Protein AF-A0A951H7E1-F1 (afdb_monomer_lite)

Sequence (242 aa):
MKNHSTKPASATRAERFYSFLLRFYPVAYRQAYAPLMLQTFRDYYNDVQAEQGQVSIGFWLAVGADELKSILREQLASLKEGVMMKDSWKKQGILFGIMLGAAQIVYHLINNLANPNLTLNNILNDSIPVSVLLCCGLAGYFGAKKAGTIQAGTYAGLLTGFISNIIGVSALFLITFMFMDTIRHNTFMIQDFQRSGLKSMDQFIVEDAMGGAAVATCVSLVLGGVLGMIGGLVGKKLSPSK

Foldseek 3Di:
DPPPPPPPPVLVLQLVVVLVLLVLADPVCCVVPVVVVSVVSSVVLVVCCVVVVDDDLVNVLVVLVVSLVVSLVRVVVVLVVPPDPPQQLLVLLLSLLSVLLSLLLSLLSCVQAVLDPPVVVVVSVVVNVVSLLVSLLQSLLRQLLVVLALVSLLVSLLSSLVSSLVSNLVSNVVCCVSCVVSNLPRPVLVVVVVVVPDPDSNVSSVVVSVVCSVVSSVCSNVSSNVSSSVSNVNNNVPHPDD

Secondary structure (DSSP, 8-state):
--------HHHHHHHHHHHHHGGGS-HHHHHHHHHHHHHHHHHHHHHHHHHHSS--HHHHHHHHHHHHHHHHHHHHHHHHH-TT---HHHHHHHHHHHHHHHHHHHHHHHHHHS---HHHHHHHHHHHHHHHHHHHHHHHHHHHHHHS-HHHHHHHHHHHHHHHHHHHHHHHHHHHHHTHHHHTT-HHHHHHHHHH--S-HHHHHHHHHHHHHHHHHHHHHHHHHHHHHHHHHHHHHTS---

Structure (mmCIF, N/CA/C/O backbone):
data_AF-A0A951H7E1-F1
#
_entry.id   AF-A0A951H7E1-F1
#
loop_
_atom_site.group_PDB
_atom_site.id
_atom_site.type_symbol
_atom_site.label_atom_id
_atom_site.label_alt_id
_atom_site.label_comp_id
_atom_site.label_asym_id
_atom_site.label_entity_id
_atom_site.label_seq_id
_atom_site.pdbx_PDB_ins_code
_atom_site.Cartn_x
_atom_site.Cartn_y
_atom_site.Cartn_z
_atom_site.occupancy
_atom_site.B_iso_or_equiv
_atom_site.auth_seq_id
_atom_site.auth_comp_id
_atom_site.auth_asym_id
_atom_site.auth_atom_id
_atom_site.pdbx_PDB_model_num
ATOM 1 N N . MET A 1 1 ? -11.462 1.890 -47.894 1.00 46.16 1 MET A N 1
ATOM 2 C CA . MET A 1 1 ? -10.822 0.786 -47.145 1.00 46.16 1 MET A CA 1
ATOM 3 C C . MET A 1 1 ? -10.550 1.282 -45.732 1.00 46.16 1 MET A C 1
ATOM 5 O O . MET A 1 1 ? -9.784 2.221 -45.579 1.00 46.16 1 MET A O 1
ATOM 9 N N . LYS A 1 2 ? -11.250 0.759 -44.714 1.00 42.56 2 LYS A N 1
ATOM 10 C CA . LYS A 1 2 ? -10.947 1.087 -43.311 1.00 42.56 2 LYS A CA 1
ATOM 11 C C . LYS A 1 2 ? -9.665 0.341 -42.951 1.00 42.56 2 LYS A C 1
ATOM 13 O O . LYS A 1 2 ? -9.708 -0.876 -42.808 1.00 42.56 2 LYS A O 1
ATOM 18 N N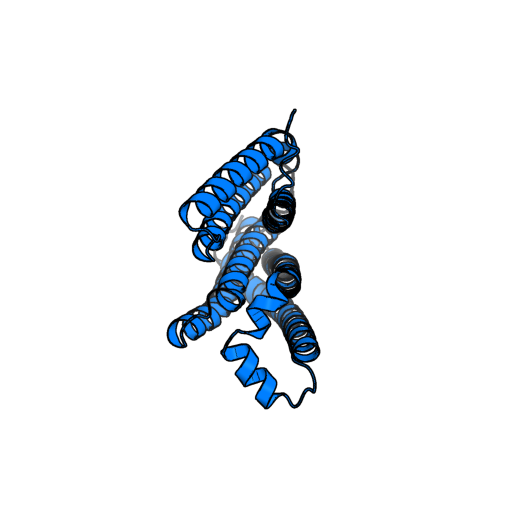 . ASN A 1 3 ? -8.544 1.052 -42.851 1.00 43.34 3 ASN A N 1
ATOM 19 C CA . ASN A 1 3 ? -7.338 0.499 -42.245 1.00 43.34 3 ASN A CA 1
ATOM 20 C C . ASN A 1 3 ? -7.708 0.066 -40.824 1.00 43.34 3 ASN A C 1
ATOM 22 O O . ASN A 1 3 ? -7.997 0.907 -39.971 1.00 43.34 3 ASN A O 1
ATOM 26 N N . HIS A 1 4 ? -7.753 -1.243 -40.574 1.00 47.69 4 HIS A N 1
ATOM 27 C CA . HIS A 1 4 ? -7.717 -1.769 -39.219 1.00 47.69 4 HIS A CA 1
ATOM 28 C C . HIS A 1 4 ? -6.343 -1.423 -38.656 1.00 47.69 4 HIS A C 1
ATOM 30 O O . HIS A 1 4 ? -5.390 -2.180 -38.802 1.00 47.69 4 HIS A O 1
ATOM 36 N N . SER A 1 5 ? -6.246 -0.222 -38.082 1.00 56.75 5 SER A N 1
ATOM 37 C CA . SER A 1 5 ? -5.098 0.217 -37.305 1.00 56.75 5 SER A CA 1
ATOM 38 C C . SER A 1 5 ? -4.969 -0.746 -36.132 1.00 56.75 5 SER A C 1
ATOM 40 O O . SER A 1 5 ? -5.729 -0.693 -35.162 1.00 56.75 5 SER A O 1
ATOM 42 N N . THR A 1 6 ? -4.082 -1.724 -36.283 1.00 60.44 6 THR A N 1
ATOM 43 C CA . THR A 1 6 ? -3.711 -2.661 -35.232 1.00 60.44 6 THR A CA 1
ATOM 44 C C . THR A 1 6 ? -3.125 -1.842 -34.095 1.00 60.44 6 THR A C 1
ATOM 46 O O . THR A 1 6 ? -2.028 -1.299 -34.228 1.00 60.44 6 THR A O 1
ATOM 49 N N . LYS A 1 7 ? -3.877 -1.708 -32.995 1.00 62.28 7 LYS A N 1
ATOM 50 C CA . LYS A 1 7 ? -3.404 -1.011 -31.797 1.00 62.28 7 LYS A CA 1
ATOM 51 C C . LYS A 1 7 ? -2.037 -1.566 -31.387 1.00 62.28 7 LYS A C 1
ATOM 53 O O . LYS A 1 7 ? -1.877 -2.791 -31.355 1.00 62.28 7 LYS A O 1
ATOM 58 N N . PRO A 1 8 ? -1.073 -0.706 -31.024 1.00 66.75 8 PRO A N 1
ATOM 59 C CA . PRO A 1 8 ? 0.214 -1.172 -30.538 1.00 66.75 8 PRO A CA 1
ATOM 60 C C . PRO A 1 8 ? 0.020 -2.042 -29.286 1.00 66.75 8 PRO A C 1
ATOM 62 O O . PRO A 1 8 ? -0.836 -1.776 -28.435 1.00 66.75 8 PRO A O 1
ATOM 65 N N . ALA A 1 9 ? 0.817 -3.106 -29.164 1.00 68.69 9 ALA A N 1
ATOM 66 C CA . ALA A 1 9 ? 0.715 -4.063 -28.058 1.00 68.69 9 ALA A CA 1
ATOM 67 C C . ALA A 1 9 ? 0.870 -3.397 -26.672 1.00 68.69 9 ALA A C 1
ATOM 69 O O . ALA A 1 9 ? 0.277 -3.862 -25.695 1.00 68.69 9 ALA A O 1
ATOM 70 N N . SER A 1 10 ? 1.610 -2.283 -26.591 1.00 68.69 10 SER A N 1
ATOM 71 C CA . SER A 1 10 ? 1.789 -1.475 -25.377 1.00 68.69 10 SER A CA 1
ATOM 72 C C . SER A 1 10 ? 0.485 -0.835 -24.890 1.00 68.69 10 SER A C 1
ATOM 74 O O . SER A 1 10 ? 0.153 -0.971 -23.712 1.00 68.69 10 SER A O 1
ATOM 76 N N . ALA A 1 11 ? -0.305 -0.242 -25.792 1.00 73.69 11 ALA A N 1
ATOM 77 C CA . ALA A 1 11 ? -1.594 0.372 -25.461 1.00 73.69 11 ALA A CA 1
ATOM 78 C C . ALA A 1 11 ? -2.576 -0.663 -24.892 1.00 73.69 11 ALA A C 1
ATOM 80 O O . ALA A 1 11 ? -3.305 -0.400 -23.938 1.00 73.69 11 ALA A O 1
ATOM 81 N N . THR A 1 12 ? -2.527 -1.897 -25.401 1.00 81.94 12 THR A N 1
ATOM 82 C CA . THR A 1 12 ? -3.371 -2.989 -24.893 1.00 81.94 12 THR A CA 1
ATOM 83 C C . THR A 1 12 ? -2.986 -3.406 -23.469 1.00 81.94 12 THR A C 1
ATOM 85 O O . THR A 1 12 ? -3.861 -3.722 -22.662 1.00 81.94 12 THR A O 1
ATOM 88 N N . ARG A 1 13 ? -1.690 -3.407 -23.121 1.00 81.81 13 ARG A N 1
ATOM 89 C CA . ARG A 1 13 ? -1.236 -3.701 -21.748 1.00 81.81 13 ARG A CA 1
ATOM 90 C C . ARG A 1 13 ? -1.608 -2.575 -20.780 1.00 81.81 13 ARG A C 1
ATOM 92 O O . ARG A 1 13 ? -2.110 -2.865 -19.696 1.00 81.81 13 ARG A O 1
ATOM 99 N N . ALA A 1 14 ? -1.423 -1.321 -21.194 1.00 83.56 14 ALA A N 1
ATOM 100 C CA . ALA A 1 14 ? -1.766 -0.140 -20.406 1.00 83.56 14 ALA A CA 1
ATOM 101 C C . ALA A 1 14 ? -3.267 -0.086 -20.072 1.00 83.56 14 ALA A C 1
ATOM 103 O O . ALA A 1 14 ? -3.638 0.066 -18.910 1.00 83.56 14 ALA A O 1
ATOM 104 N N . GLU A 1 15 ? -4.135 -0.314 -21.062 1.00 90.12 15 GLU A N 1
ATOM 105 C CA . GLU A 1 15 ? -5.589 -0.359 -20.856 1.00 90.12 15 GLU A CA 1
ATOM 106 C C . GLU A 1 15 ? -6.018 -1.491 -19.912 1.00 90.12 15 GLU A C 1
ATOM 108 O O . GLU A 1 15 ? -6.912 -1.298 -19.086 1.00 90.12 15 GLU A O 1
ATOM 113 N N . ARG A 1 16 ? -5.385 -2.673 -19.994 1.00 86.12 16 ARG A N 1
ATOM 114 C CA . ARG A 1 16 ? -5.660 -3.792 -19.073 1.00 86.12 16 ARG A CA 1
ATOM 115 C C . ARG A 1 16 ? -5.285 -3.444 -17.639 1.00 86.12 16 ARG A C 1
ATOM 117 O O . ARG A 1 16 ? -6.048 -3.756 -16.728 1.00 86.12 16 ARG A O 1
ATOM 124 N N . PHE A 1 17 ? -4.139 -2.797 -17.452 1.00 82.31 17 PHE A N 1
ATOM 125 C CA . PHE A 1 17 ? -3.700 -2.343 -16.140 1.00 82.31 17 PHE A CA 1
ATOM 126 C C . PHE A 1 17 ? -4.646 -1.288 -15.568 1.00 82.31 17 PHE A C 1
ATOM 128 O O . PHE A 1 17 ? -5.140 -1.445 -14.456 1.00 82.31 17 PHE A O 1
ATOM 135 N N . TYR A 1 18 ? -4.986 -0.265 -16.350 1.00 86.81 18 TYR A N 1
ATOM 136 C CA . TYR A 1 18 ? -5.924 0.757 -15.901 1.00 86.81 18 TYR A CA 1
ATOM 137 C C . TYR A 1 18 ? -7.308 0.163 -15.592 1.00 86.81 18 TYR A C 1
ATOM 139 O O . TYR A 1 18 ? -7.888 0.423 -14.542 1.00 86.81 18 TYR A O 1
ATOM 147 N N . SER A 1 19 ? -7.797 -0.759 -16.427 1.00 88.50 19 SER A N 1
ATOM 148 C CA . SER A 1 19 ? -9.039 -1.503 -16.159 1.00 88.50 19 SER A CA 1
ATOM 149 C C . SER A 1 19 ? -8.973 -2.326 -14.869 1.00 88.50 19 SER A C 1
ATOM 151 O O . SER A 1 19 ? -9.989 -2.507 -14.195 1.00 88.50 19 SER A O 1
ATOM 153 N N . PHE A 1 20 ? -7.794 -2.844 -14.517 1.00 83.56 20 PHE A N 1
ATOM 154 C CA . PHE A 1 20 ? -7.572 -3.496 -13.233 1.00 83.56 20 PHE A CA 1
ATOM 155 C C . PHE A 1 20 ? -7.655 -2.489 -12.078 1.00 83.56 20 PHE A C 1
ATOM 157 O O . PHE A 1 20 ? -8.350 -2.774 -11.105 1.00 83.56 20 PHE A O 1
ATOM 164 N N . LEU A 1 21 ? -7.060 -1.296 -12.203 1.00 81.81 21 LEU A N 1
ATOM 165 C CA . LEU A 1 21 ? -7.174 -0.230 -11.196 1.00 81.81 21 LEU A CA 1
ATOM 166 C C . LEU A 1 21 ? -8.631 0.192 -10.955 1.00 81.81 21 LEU A C 1
ATOM 168 O O . LEU A 1 21 ? -9.054 0.361 -9.811 1.00 81.81 21 LEU A O 1
ATOM 172 N N . LEU A 1 22 ? -9.449 0.248 -12.009 1.00 87.31 22 LEU A N 1
ATOM 173 C CA . LEU A 1 22 ? -10.873 0.566 -11.874 1.00 87.31 22 LEU A CA 1
ATOM 174 C C . LEU A 1 22 ? -11.635 -0.433 -10.981 1.00 87.31 22 LEU A C 1
ATOM 176 O O . LEU A 1 22 ? -12.712 -0.119 -10.469 1.00 87.31 22 LEU A O 1
ATOM 180 N N . ARG A 1 23 ? -11.091 -1.634 -10.727 1.00 85.75 23 ARG A N 1
ATOM 181 C CA . ARG A 1 23 ? -11.711 -2.615 -9.823 1.00 85.75 23 ARG A CA 1
ATOM 182 C C . ARG A 1 23 ? -11.715 -2.179 -8.356 1.00 85.75 23 ARG A C 1
ATOM 184 O O . ARG A 1 23 ? -12.530 -2.701 -7.597 1.00 85.75 23 ARG A O 1
ATOM 191 N N . PHE A 1 24 ? -10.879 -1.214 -7.978 1.00 80.38 24 PHE A N 1
ATOM 192 C CA . PHE A 1 24 ? -10.825 -0.674 -6.618 1.00 80.38 24 PHE A CA 1
ATOM 193 C C . PHE A 1 24 ? -11.907 0.378 -6.330 1.00 80.38 24 PHE A C 1
ATOM 195 O O . PHE A 1 24 ? -12.158 0.694 -5.165 1.00 80.38 24 PHE A O 1
ATOM 202 N N . TYR A 1 25 ? -12.594 0.887 -7.357 1.00 84.00 25 TYR A N 1
ATOM 203 C CA . TYR A 1 25 ? -13.741 1.773 -7.163 1.00 84.00 25 TYR A CA 1
ATOM 204 C C . TYR A 1 25 ? -14.965 1.013 -6.624 1.00 84.00 25 TYR A C 1
ATOM 206 O O . TYR A 1 25 ? -15.166 -0.161 -6.970 1.00 84.00 25 TYR A O 1
ATOM 214 N N . PRO A 1 26 ? -15.826 1.676 -5.822 1.00 83.19 26 PRO A N 1
ATOM 215 C CA . PRO A 1 26 ? -17.116 1.126 -5.416 1.00 83.19 26 PRO A CA 1
ATOM 216 C C . PRO A 1 26 ? -17.937 0.639 -6.616 1.00 83.19 26 PRO A C 1
ATOM 218 O O . PRO A 1 26 ? -17.902 1.237 -7.692 1.00 83.19 26 PRO A O 1
ATOM 221 N N . VAL A 1 27 ? -18.710 -0.436 -6.428 1.00 85.69 27 VAL A N 1
ATOM 222 C CA . VAL A 1 27 ? -19.453 -1.103 -7.516 1.00 85.69 27 VAL A CA 1
ATOM 223 C C . VAL A 1 27 ? -20.367 -0.133 -8.267 1.00 85.69 27 VAL A C 1
ATOM 225 O O . VAL A 1 27 ? -20.316 -0.095 -9.495 1.00 85.69 27 VAL A O 1
ATOM 228 N N . ALA A 1 28 ? -21.156 0.665 -7.541 1.00 88.12 28 ALA A N 1
ATOM 229 C CA . ALA A 1 28 ? -22.085 1.628 -8.132 1.00 88.12 28 ALA A CA 1
ATOM 230 C C . ALA A 1 28 ? -21.352 2.699 -8.959 1.00 88.12 28 ALA A C 1
ATOM 232 O O . ALA A 1 28 ? -21.738 2.983 -10.091 1.00 88.12 28 ALA A O 1
ATOM 233 N N . TYR A 1 29 ? -20.240 3.225 -8.433 1.00 88.75 29 TYR A N 1
ATOM 234 C CA . TYR A 1 29 ? -19.413 4.206 -9.136 1.00 88.75 29 TYR A CA 1
ATOM 235 C C . TYR A 1 29 ? -18.819 3.615 -10.418 1.00 88.75 29 TYR A C 1
ATOM 237 O O . TYR A 1 29 ? -18.898 4.206 -11.492 1.00 88.75 29 TYR A O 1
ATOM 245 N N . ARG A 1 30 ? -18.280 2.396 -10.328 1.00 93.00 30 ARG A N 1
ATOM 246 C CA . ARG A 1 30 ? -17.699 1.692 -11.471 1.00 93.00 30 ARG A CA 1
ATOM 247 C C . ARG A 1 30 ? -18.729 1.442 -12.575 1.00 93.00 30 ARG A C 1
ATOM 249 O O . ARG A 1 30 ? -18.400 1.610 -13.742 1.00 93.00 30 ARG A O 1
ATOM 256 N N . GLN A 1 31 ? -19.958 1.061 -12.232 1.00 92.19 31 GLN A N 1
ATOM 257 C CA . GLN A 1 31 ? -21.022 0.851 -13.222 1.00 92.19 31 GLN A CA 1
ATOM 258 C C . GLN A 1 31 ? -21.373 2.134 -13.986 1.00 92.19 31 GLN A C 1
ATOM 260 O O . GLN A 1 31 ? -21.634 2.065 -15.183 1.00 92.19 31 GLN A O 1
ATOM 265 N N . ALA A 1 32 ? -21.342 3.286 -13.313 1.00 94.44 32 ALA A N 1
ATOM 266 C CA . ALA A 1 32 ? -21.663 4.570 -13.926 1.00 94.44 32 ALA A CA 1
ATOM 267 C C . ALA A 1 32 ? -20.502 5.158 -14.748 1.00 94.44 32 ALA A C 1
ATOM 269 O O . ALA A 1 32 ? -20.725 5.669 -15.842 1.00 94.44 32 ALA A O 1
ATOM 270 N N . TYR A 1 33 ? -19.266 5.081 -14.241 1.00 95.56 33 TYR A N 1
ATOM 271 C CA . TYR A 1 33 ? -18.161 5.902 -14.754 1.00 95.56 33 TYR A CA 1
ATOM 272 C C . TYR A 1 33 ? -17.004 5.123 -15.386 1.00 95.56 33 TYR A C 1
ATOM 274 O O . TYR A 1 33 ? -16.212 5.723 -16.111 1.00 95.56 33 TYR A O 1
ATOM 282 N N . ALA A 1 34 ? -16.890 3.803 -15.191 1.00 93.81 34 ALA A N 1
ATOM 283 C CA . ALA A 1 34 ? -15.731 3.055 -15.695 1.00 93.81 34 ALA A CA 1
ATOM 284 C C . ALA A 1 34 ? -15.514 3.148 -17.217 1.00 93.81 34 ALA A C 1
ATOM 286 O O . ALA A 1 34 ? -14.359 3.304 -17.617 1.00 93.81 34 ALA A O 1
ATOM 287 N N . PRO A 1 35 ? -16.553 3.097 -18.081 1.00 95.31 35 PRO A N 1
ATOM 288 C CA . PRO A 1 35 ? -16.353 3.256 -19.521 1.00 95.31 35 PRO A CA 1
ATOM 289 C C . PRO A 1 35 ? -15.781 4.631 -19.889 1.00 95.31 35 PRO A C 1
ATOM 291 O O . PRO A 1 35 ? -14.897 4.713 -20.738 1.00 95.31 35 PRO A O 1
ATOM 294 N N . LEU A 1 36 ? -16.253 5.691 -19.222 1.00 95.81 36 LEU A N 1
ATOM 295 C CA . LEU A 1 36 ? -15.787 7.062 -19.436 1.00 95.81 36 LEU A CA 1
ATOM 296 C C . LEU A 1 36 ? -14.343 7.227 -18.962 1.00 95.81 36 LEU A C 1
ATOM 298 O O . LEU A 1 36 ? -13.512 7.709 -19.717 1.00 95.81 36 LEU A O 1
ATOM 302 N N . MET A 1 37 ? -14.024 6.755 -17.755 1.00 94.62 37 MET A N 1
ATOM 303 C CA . MET A 1 37 ? -12.664 6.810 -17.211 1.00 94.62 37 MET A CA 1
ATOM 304 C C . MET A 1 37 ? -11.660 6.062 -18.090 1.00 94.62 37 MET A C 1
ATOM 306 O O . MET A 1 37 ? -10.585 6.576 -18.382 1.00 94.62 37 MET A O 1
ATOM 310 N N . LEU A 1 38 ? -12.020 4.864 -18.562 1.00 95.25 38 LEU A N 1
ATOM 311 C CA . LEU A 1 38 ? -11.162 4.087 -19.456 1.00 95.25 38 LEU A CA 1
ATOM 312 C C . LEU A 1 38 ? -10.942 4.795 -20.798 1.00 95.25 38 LEU A C 1
ATOM 314 O O . LEU A 1 38 ? -9.846 4.720 -21.351 1.00 95.25 38 LEU A O 1
ATOM 318 N N . GLN A 1 39 ? -11.967 5.472 -21.319 1.00 94.75 39 GLN A N 1
ATOM 319 C CA . GLN A 1 39 ? -11.847 6.256 -22.542 1.00 94.75 39 GLN A CA 1
ATOM 320 C C . GLN A 1 39 ? -10.942 7.477 -22.328 1.00 94.75 39 GLN A C 1
ATOM 322 O O . GLN A 1 39 ? -9.993 7.641 -23.085 1.00 94.75 39 GLN A O 1
ATOM 327 N N . THR A 1 40 ? -11.139 8.244 -21.252 1.00 94.88 40 THR A N 1
ATOM 328 C CA . THR A 1 40 ? -10.266 9.374 -20.892 1.00 94.88 40 THR A CA 1
ATOM 329 C C . THR A 1 40 ? -8.814 8.934 -20.720 1.00 94.88 40 THR A C 1
ATOM 331 O O . THR A 1 40 ? -7.908 9.578 -21.241 1.00 94.88 40 THR A O 1
ATOM 334 N N . PHE A 1 41 ? -8.578 7.809 -20.037 1.00 93.88 41 PHE A N 1
ATOM 335 C CA . PHE A 1 41 ? -7.239 7.242 -19.895 1.00 93.88 41 PHE A CA 1
ATOM 336 C C . PHE A 1 41 ? -6.628 6.877 -21.248 1.00 93.88 41 PHE A C 1
ATOM 338 O O . PHE A 1 41 ? -5.464 7.177 -21.497 1.00 93.88 41 PHE A O 1
ATOM 345 N N . ARG A 1 42 ? -7.401 6.223 -22.123 1.00 94.06 42 ARG A N 1
ATOM 346 C CA . ARG A 1 42 ? -6.944 5.842 -23.462 1.00 94.06 42 ARG A CA 1
ATOM 347 C C . ARG A 1 42 ? -6.556 7.069 -24.280 1.00 94.06 42 ARG A C 1
ATOM 349 O O . ARG A 1 42 ? -5.513 7.035 -24.926 1.00 94.06 42 ARG A O 1
ATOM 356 N N . ASP A 1 43 ? -7.385 8.104 -24.259 1.00 93.94 43 ASP A N 1
ATOM 357 C CA . ASP A 1 43 ? -7.144 9.331 -25.013 1.00 93.94 43 ASP A CA 1
ATOM 358 C C . ASP A 1 43 ? -5.872 10.015 -24.489 1.00 93.94 43 ASP A C 1
ATOM 360 O O . ASP A 1 43 ? -4.925 10.206 -25.248 1.00 93.94 43 ASP A O 1
ATOM 364 N N . TYR A 1 44 ? -5.757 10.186 -23.167 1.00 93.50 44 TYR A N 1
ATOM 365 C CA . TYR A 1 44 ? -4.568 10.769 -22.543 1.00 93.50 44 TYR A CA 1
ATOM 366 C C . TYR A 1 44 ? -3.283 9.951 -22.779 1.00 93.50 44 TYR A C 1
ATOM 368 O O . TYR A 1 44 ? -2.218 10.510 -23.033 1.00 93.50 44 TYR A O 1
ATOM 376 N N . TYR A 1 45 ? -3.363 8.617 -22.733 1.00 92.25 45 TYR A N 1
ATOM 377 C CA . TYR A 1 45 ? -2.227 7.734 -23.020 1.00 92.25 45 TYR A CA 1
ATOM 378 C C . TYR A 1 45 ? -1.753 7.870 -24.472 1.00 92.25 45 TYR A C 1
ATOM 380 O O . TYR A 1 45 ? -0.548 7.917 -24.722 1.00 92.25 45 TYR A O 1
ATOM 388 N N . ASN A 1 46 ? -2.687 7.925 -25.427 1.00 91.19 46 ASN A N 1
ATOM 389 C CA . ASN A 1 46 ? -2.358 8.069 -26.843 1.00 91.19 46 ASN A CA 1
ATOM 390 C C . ASN A 1 46 ? -1.730 9.432 -27.138 1.00 91.19 46 ASN A C 1
ATOM 392 O O . ASN A 1 46 ? -0.768 9.477 -27.900 1.00 91.19 46 ASN A O 1
ATOM 396 N N . ASP A 1 47 ? -2.224 10.502 -26.513 1.00 92.00 47 ASP A N 1
ATOM 397 C CA . ASP A 1 47 ? -1.668 11.848 -26.666 1.00 92.00 47 ASP A CA 1
ATOM 398 C C . ASP A 1 47 ? -0.216 11.893 -26.171 1.00 92.00 47 ASP A C 1
ATOM 400 O O . ASP A 1 47 ? 0.690 12.269 -26.915 1.00 92.00 47 ASP A O 1
ATOM 404 N N . VAL A 1 48 ? 0.045 11.381 -24.963 1.00 89.19 48 VAL A N 1
ATOM 405 C CA . VAL A 1 48 ? 1.408 11.317 -24.404 1.00 89.19 48 VAL A CA 1
ATOM 406 C C . VAL A 1 48 ? 2.322 10.435 -25.255 1.00 89.19 48 VAL A C 1
ATOM 408 O O . VAL A 1 48 ? 3.486 10.776 -25.473 1.00 89.19 48 VAL A O 1
ATOM 411 N N . GLN A 1 49 ? 1.817 9.309 -25.767 1.00 88.31 49 GLN A N 1
ATOM 412 C CA . GLN A 1 49 ? 2.597 8.443 -26.648 1.00 88.31 49 GLN A CA 1
ATOM 413 C C . GLN A 1 49 ? 2.893 9.106 -28.004 1.00 88.31 49 GLN A C 1
ATOM 415 O O . GLN A 1 49 ? 3.989 8.919 -28.532 1.00 88.31 49 GLN A O 1
ATOM 420 N N . ALA A 1 50 ? 1.955 9.873 -28.563 1.00 88.94 50 ALA A N 1
ATOM 421 C CA . ALA A 1 50 ? 2.141 10.595 -29.818 1.00 88.94 50 ALA A CA 1
ATOM 422 C C . ALA A 1 50 ? 3.148 11.746 -29.675 1.00 88.94 50 ALA A C 1
ATOM 424 O O . ALA A 1 50 ? 3.969 11.947 -30.568 1.00 88.94 50 ALA A O 1
ATOM 425 N N . GLU A 1 51 ? 3.123 12.462 -28.549 1.00 90.56 51 GLU A N 1
ATOM 426 C CA . GLU A 1 51 ? 4.035 13.577 -28.280 1.00 90.56 51 GLU A CA 1
ATOM 427 C C . GLU A 1 51 ? 5.456 13.121 -27.925 1.00 90.56 51 GLU A C 1
ATOM 429 O O . GLU A 1 51 ? 6.431 13.694 -28.409 1.00 90.56 51 GLU A O 1
ATOM 434 N N . GLN A 1 52 ? 5.598 12.099 -27.073 1.00 85.94 52 GLN A N 1
ATOM 435 C CA . GLN A 1 52 ? 6.892 11.719 -26.483 1.00 85.94 52 GLN A CA 1
ATOM 436 C C . GLN A 1 52 ? 7.501 10.454 -27.107 1.00 85.94 52 GLN A C 1
ATOM 438 O O . GLN A 1 52 ? 8.612 10.061 -26.748 1.00 85.94 52 GLN A O 1
ATOM 443 N N . GLY A 1 53 ? 6.774 9.764 -27.992 1.00 84.62 53 GLY A N 1
ATOM 444 C CA . GLY A 1 53 ? 7.150 8.469 -28.578 1.00 84.62 53 GLY A CA 1
ATOM 445 C C . GLY A 1 53 ? 7.095 7.290 -27.594 1.00 84.62 53 GLY A C 1
ATOM 446 O O . GLY A 1 53 ? 6.883 6.144 -27.995 1.00 84.62 53 GLY A O 1
ATOM 447 N N . GLN A 1 54 ? 7.233 7.564 -26.296 1.00 81.31 54 GLN A N 1
ATOM 448 C CA . GLN A 1 54 ? 7.144 6.607 -25.203 1.00 81.31 54 GLN A CA 1
ATOM 449 C C . GLN A 1 54 ? 6.441 7.225 -23.994 1.00 81.31 54 GLN A C 1
ATOM 451 O O . GLN A 1 54 ? 6.602 8.404 -23.692 1.00 81.31 54 GLN A O 1
ATOM 456 N N . VAL A 1 55 ? 5.691 6.405 -23.263 1.00 81.69 55 VAL A N 1
ATOM 457 C CA . VAL A 1 55 ? 5.025 6.839 -22.033 1.00 81.69 55 VAL A CA 1
ATOM 458 C C . VAL A 1 55 ? 6.005 6.736 -20.872 1.00 81.69 55 VAL A C 1
ATOM 460 O O . VAL A 1 55 ? 6.466 5.646 -20.531 1.00 81.69 55 VAL A O 1
ATOM 463 N N . SER A 1 56 ? 6.339 7.882 -20.281 1.00 82.19 56 SER A N 1
ATOM 464 C CA . SER A 1 56 ? 7.305 7.967 -19.185 1.00 82.19 56 SER A CA 1
ATOM 465 C C . SER A 1 56 ? 6.757 7.407 -17.865 1.00 82.19 56 SER A C 1
ATOM 467 O O . SER A 1 56 ? 5.552 7.295 -17.645 1.00 82.19 56 SER A O 1
ATOM 469 N N . ILE A 1 57 ? 7.652 7.091 -16.929 1.00 73.81 57 ILE A N 1
ATOM 470 C CA . ILE A 1 57 ? 7.274 6.693 -15.560 1.00 73.81 57 ILE A CA 1
ATOM 471 C C . ILE A 1 57 ? 6.528 7.828 -14.843 1.00 73.81 57 ILE A C 1
ATOM 473 O O . ILE A 1 57 ? 5.603 7.567 -14.076 1.00 73.81 57 ILE A O 1
ATOM 477 N N . GLY A 1 58 ? 6.882 9.086 -15.132 1.00 80.12 58 GLY A N 1
ATOM 478 C CA . GLY A 1 58 ? 6.209 10.260 -14.572 1.00 80.12 58 GLY A CA 1
ATOM 479 C C . GLY A 1 58 ? 4.712 10.287 -14.889 1.00 80.12 58 GLY A C 1
ATOM 480 O O . GLY A 1 58 ? 3.911 10.588 -14.007 1.00 80.12 58 GLY A O 1
ATOM 481 N N . PHE A 1 59 ? 4.326 9.874 -16.101 1.00 85.38 59 PHE A N 1
ATOM 482 C CA . PHE A 1 59 ? 2.920 9.701 -16.469 1.00 85.38 59 PHE A CA 1
ATOM 483 C C . PHE A 1 59 ? 2.215 8.686 -15.561 1.00 85.38 59 PHE A C 1
ATOM 485 O O . PHE A 1 59 ? 1.157 8.979 -15.011 1.00 85.38 59 PHE A O 1
ATOM 492 N N . TRP A 1 60 ? 2.812 7.510 -15.354 1.00 81.25 60 TRP A N 1
ATOM 493 C CA . TRP A 1 60 ? 2.211 6.459 -14.529 1.00 81.25 60 TRP A CA 1
ATOM 494 C C . TRP A 1 60 ? 2.096 6.849 -13.058 1.00 81.25 60 TRP A C 1
ATOM 496 O O . TRP A 1 60 ? 1.101 6.509 -12.419 1.00 81.25 60 TRP A O 1
ATOM 506 N N . LEU A 1 61 ? 3.070 7.592 -12.529 1.00 74.12 61 LEU A N 1
ATOM 507 C CA . LEU A 1 61 ? 2.995 8.141 -11.175 1.00 74.12 61 LEU A CA 1
ATOM 508 C C . LEU A 1 61 ? 1.872 9.176 -11.050 1.00 74.12 61 LEU A C 1
ATOM 510 O O . LEU A 1 61 ? 1.135 9.145 -10.067 1.00 74.12 61 LEU A O 1
ATOM 514 N N . ALA A 1 62 ? 1.703 10.050 -12.047 1.00 82.12 62 ALA A N 1
ATOM 515 C CA . ALA A 1 62 ? 0.634 11.045 -12.061 1.00 82.12 62 ALA A CA 1
ATOM 516 C C . ALA A 1 62 ? -0.756 10.392 -12.135 1.00 82.12 62 ALA A C 1
ATOM 518 O O . ALA A 1 62 ? -1.616 10.698 -11.309 1.00 82.12 62 ALA A O 1
ATOM 519 N N . VAL A 1 63 ? -0.951 9.443 -13.061 1.00 82.75 63 VAL A N 1
ATOM 520 C CA . VAL A 1 63 ? -2.197 8.663 -13.175 1.00 82.75 63 VAL A CA 1
ATOM 521 C C . VAL A 1 63 ? -2.459 7.894 -11.882 1.00 82.75 63 VAL A C 1
ATOM 523 O O . VAL A 1 63 ? -3.553 7.963 -11.334 1.00 82.75 63 VAL A O 1
ATOM 526 N N . GLY A 1 64 ? -1.449 7.206 -11.345 1.00 76.19 64 GLY A N 1
ATOM 527 C CA . GLY A 1 64 ? -1.574 6.464 -10.094 1.00 76.19 64 GLY A CA 1
ATOM 528 C C . GLY A 1 64 ? -1.988 7.351 -8.920 1.00 76.19 64 GLY A C 1
ATOM 529 O O . GLY A 1 64 ? -2.887 6.979 -8.174 1.00 76.19 64 GLY A O 1
ATOM 530 N N . ALA A 1 65 ? -1.380 8.530 -8.768 1.00 75.38 65 ALA A N 1
ATOM 531 C CA . ALA A 1 65 ? -1.701 9.461 -7.689 1.00 75.38 65 ALA A CA 1
ATOM 532 C C . ALA A 1 65 ? -3.129 10.024 -7.793 1.00 75.38 65 ALA A C 1
ATOM 534 O O . ALA A 1 65 ? -3.829 10.101 -6.777 1.00 75.38 65 ALA A O 1
ATOM 535 N N . ASP A 1 66 ? -3.568 10.397 -8.998 1.00 81.38 66 ASP A N 1
ATOM 536 C CA . ASP A 1 66 ? -4.911 10.943 -9.214 1.00 81.38 66 ASP A CA 1
ATOM 537 C C . ASP A 1 66 ? -6.002 9.884 -9.002 1.00 81.38 66 ASP A C 1
ATOM 539 O O . ASP A 1 66 ? -6.954 10.102 -8.245 1.00 81.38 66 ASP A O 1
ATOM 543 N N . GLU A 1 67 ? -5.809 8.687 -9.561 1.00 83.69 67 GLU A N 1
ATOM 544 C CA . GLU A 1 67 ? -6.719 7.557 -9.365 1.00 83.69 67 GLU A CA 1
ATOM 545 C C . GLU A 1 67 ? -6.801 7.152 -7.898 1.00 83.69 67 GLU A C 1
ATOM 547 O O . GLU A 1 67 ? -7.885 6.932 -7.366 1.00 83.69 67 GLU A O 1
ATOM 552 N N . LEU A 1 68 ? -5.669 7.106 -7.197 1.00 76.12 68 LEU A N 1
ATOM 553 C CA . LEU A 1 68 ? -5.631 6.752 -5.784 1.00 76.12 68 LEU A CA 1
ATOM 554 C C . LEU A 1 68 ? -6.412 7.742 -4.919 1.00 76.12 68 LEU A C 1
ATOM 556 O O . LEU A 1 68 ? -7.190 7.343 -4.048 1.00 76.12 68 LEU A O 1
ATOM 560 N N . LYS A 1 69 ? -6.236 9.040 -5.181 1.00 81.25 69 LYS A N 1
ATOM 561 C CA . LYS A 1 69 ? -6.985 10.108 -4.516 1.00 81.25 69 LYS A CA 1
ATOM 562 C C . LYS A 1 69 ? -8.484 9.978 -4.788 1.00 81.25 69 LYS A C 1
ATOM 564 O O . LYS A 1 69 ? -9.281 10.105 -3.855 1.00 81.25 69 LYS A O 1
ATOM 569 N N . SER A 1 70 ? -8.862 9.701 -6.034 1.00 83.31 70 SER A N 1
ATOM 570 C CA . SER A 1 70 ? -10.256 9.518 -6.443 1.00 83.31 70 SER A CA 1
ATOM 571 C C . SER A 1 70 ? -10.877 8.267 -5.813 1.00 83.31 70 SER A C 1
ATOM 573 O O . SER A 1 70 ? -11.918 8.379 -5.169 1.00 83.31 70 SER A O 1
ATOM 575 N N . ILE A 1 71 ? -10.205 7.111 -5.852 1.00 79.81 71 ILE A N 1
ATOM 576 C CA . ILE A 1 71 ? -10.631 5.872 -5.177 1.00 79.81 71 ILE A CA 1
ATOM 577 C C . ILE A 1 71 ? -10.877 6.131 -3.691 1.00 79.81 71 ILE A C 1
ATOM 579 O O . ILE A 1 71 ? -11.939 5.785 -3.174 1.00 79.81 71 ILE A O 1
ATOM 583 N N . LEU A 1 72 ? -9.925 6.760 -2.993 1.00 77.38 72 LEU A N 1
ATOM 584 C CA . LEU A 1 72 ? -10.056 7.055 -1.565 1.00 77.38 72 LEU A CA 1
ATOM 585 C C . LEU A 1 72 ? -11.254 7.963 -1.279 1.00 77.38 72 LEU A C 1
ATOM 587 O O . LEU A 1 72 ? -11.997 7.713 -0.328 1.00 77.38 72 LEU A O 1
ATOM 591 N N . ARG A 1 73 ? -11.468 8.993 -2.104 1.00 85.12 73 ARG A N 1
ATOM 592 C CA . ARG A 1 73 ? -12.605 9.910 -1.972 1.00 85.12 73 ARG A CA 1
ATOM 593 C C . ARG A 1 73 ? -13.938 9.182 -2.143 1.00 85.12 73 ARG A C 1
ATOM 595 O O . ARG A 1 73 ? -14.818 9.348 -1.299 1.00 85.12 73 ARG A O 1
ATOM 602 N N . GLU A 1 74 ? -14.076 8.357 -3.177 1.00 85.06 74 GLU A N 1
ATOM 603 C CA . GLU A 1 74 ? -15.328 7.643 -3.455 1.00 85.06 74 GLU A CA 1
ATOM 604 C C . GLU A 1 74 ? -15.588 6.516 -2.446 1.00 85.06 74 GLU A C 1
ATOM 606 O O . GLU A 1 74 ? -16.722 6.317 -2.014 1.00 85.06 74 GLU A O 1
ATOM 611 N N . GLN A 1 75 ? -14.548 5.817 -1.981 1.00 79.00 75 GLN A N 1
ATOM 612 C CA . GLN A 1 75 ? -14.668 4.850 -0.883 1.00 79.00 75 GLN A CA 1
ATOM 613 C C . GLN A 1 75 ? -15.099 5.541 0.417 1.00 79.00 75 GLN A C 1
ATOM 615 O O . GLN A 1 75 ? -15.961 5.039 1.137 1.00 79.00 75 GLN A O 1
ATOM 620 N N . LEU A 1 76 ? -14.558 6.727 0.713 1.00 79.25 76 LEU A N 1
ATOM 621 C CA . LEU A 1 76 ? -14.977 7.537 1.858 1.00 79.25 76 LEU A CA 1
ATOM 622 C C . LEU A 1 76 ? -16.435 7.997 1.753 1.00 79.25 76 LEU A C 1
ATOM 624 O O . LEU A 1 76 ? -17.142 7.972 2.764 1.00 79.25 76 LEU A O 1
ATOM 628 N N . ALA A 1 77 ? -16.877 8.415 0.566 1.00 83.69 77 ALA A N 1
ATOM 629 C CA . ALA A 1 77 ? -18.263 8.795 0.304 1.00 83.69 77 ALA A CA 1
ATOM 630 C C . ALA A 1 77 ? -19.197 7.589 0.472 1.00 83.69 77 ALA A C 1
ATOM 632 O O . ALA A 1 77 ? -20.125 7.634 1.280 1.00 83.69 77 ALA A O 1
ATOM 633 N N . SER A 1 78 ? -18.862 6.459 -0.153 1.00 80.19 78 SER A N 1
ATOM 634 C CA . SER A 1 78 ? -19.629 5.217 -0.047 1.00 80.19 78 SER A CA 1
ATOM 635 C C . SER A 1 78 ? -19.688 4.684 1.390 1.00 80.19 78 SER A C 1
ATOM 637 O O . SER A 1 78 ? -20.742 4.259 1.851 1.00 80.19 78 SER A O 1
ATOM 639 N N . LEU A 1 79 ? -18.606 4.787 2.169 1.00 73.25 79 LEU A N 1
ATOM 640 C CA . LEU A 1 79 ? -18.608 4.431 3.593 1.00 73.25 79 LEU A CA 1
ATOM 641 C C . LEU A 1 79 ? -19.430 5.396 4.462 1.00 73.25 79 LEU A C 1
ATOM 643 O O . LEU A 1 79 ? -19.781 5.045 5.593 1.00 73.25 79 LEU A O 1
ATOM 647 N N . LYS A 1 80 ? -19.654 6.640 4.025 1.00 76.19 80 LYS A N 1
ATOM 648 C CA . LYS A 1 80 ? -20.540 7.596 4.712 1.00 76.19 80 LYS A CA 1
ATOM 649 C C . LYS A 1 80 ? -22.006 7.313 4.388 1.00 76.19 80 LYS A C 1
ATOM 651 O O . LYS A 1 80 ? -22.812 7.341 5.310 1.00 76.19 80 LYS A O 1
ATOM 656 N N . GLU A 1 81 ? -22.315 7.005 3.132 1.00 73.94 81 GLU A N 1
ATOM 657 C CA . GLU A 1 81 ? -23.665 6.663 2.660 1.00 73.94 81 GLU A CA 1
ATOM 658 C C . GLU A 1 81 ? -24.106 5.259 3.098 1.00 73.94 81 GLU A C 1
ATOM 660 O O . GLU A 1 81 ? -25.279 5.036 3.389 1.00 73.94 81 GLU A O 1
ATOM 665 N N . GLY A 1 82 ? -23.156 4.329 3.234 1.00 61.69 82 GLY A N 1
ATOM 666 C CA . GLY A 1 82 ? -23.318 2.995 3.812 1.00 61.69 82 GLY A CA 1
ATOM 667 C C . GLY A 1 82 ? -23.534 3.036 5.327 1.00 61.69 82 GLY A C 1
ATOM 668 O O . GLY A 1 82 ? -22.725 2.543 6.117 1.00 61.69 82 GLY A O 1
ATOM 669 N N . VAL A 1 83 ? -24.637 3.648 5.742 1.00 52.97 83 VAL A N 1
ATOM 670 C CA . VAL A 1 83 ? -25.261 3.504 7.055 1.00 52.97 83 VAL A CA 1
ATOM 671 C C . VAL A 1 83 ? -25.539 2.010 7.273 1.00 52.97 83 VAL A C 1
ATOM 673 O O . VAL A 1 83 ? -26.522 1.525 6.738 1.00 52.97 83 VAL A O 1
ATOM 676 N N . MET A 1 84 ? -24.645 1.272 7.965 1.00 53.19 84 MET A N 1
ATOM 677 C CA . MET A 1 84 ? -24.887 -0.009 8.692 1.00 53.19 84 MET A CA 1
ATOM 678 C C . MET A 1 84 ? -23.622 -0.845 9.020 1.00 53.19 84 MET A C 1
ATOM 680 O O . MET A 1 84 ? -23.750 -2.006 9.405 1.00 53.19 84 MET A O 1
ATOM 684 N N . MET A 1 85 ? -22.385 -0.326 8.993 1.00 60.38 85 MET A N 1
ATOM 685 C CA . MET A 1 85 ? -21.356 -0.975 9.832 1.00 60.38 85 MET A CA 1
ATOM 686 C C . MET A 1 85 ? -21.612 -0.575 11.286 1.00 60.38 85 MET A C 1
ATOM 688 O O . MET A 1 85 ? -21.122 0.461 11.734 1.00 60.38 85 MET A O 1
ATOM 692 N N . LYS A 1 86 ? -22.397 -1.389 12.014 1.00 71.75 86 LYS A N 1
ATOM 693 C CA . LYS A 1 86 ? -22.644 -1.219 13.463 1.00 71.75 86 LYS A CA 1
ATOM 694 C C . LYS A 1 86 ? -21.338 -1.023 14.243 1.00 71.75 86 LYS A C 1
ATOM 696 O O . LYS A 1 86 ? -21.298 -0.275 15.214 1.00 71.75 86 LYS A O 1
ATOM 701 N N . ASP A 1 87 ? -20.259 -1.638 13.765 1.00 85.38 87 ASP A N 1
ATOM 702 C CA . ASP A 1 87 ? -18.953 -1.595 14.401 1.00 85.38 87 ASP A CA 1
ATOM 703 C C . ASP A 1 87 ? -18.095 -0.449 13.854 1.00 85.38 87 ASP A C 1
ATOM 705 O O . ASP A 1 87 ? -17.405 -0.571 12.836 1.00 85.38 87 ASP A O 1
ATOM 709 N N . SER A 1 88 ? -18.079 0.672 14.575 1.00 87.75 88 SER A N 1
ATOM 710 C CA . SER A 1 88 ? -17.300 1.866 14.22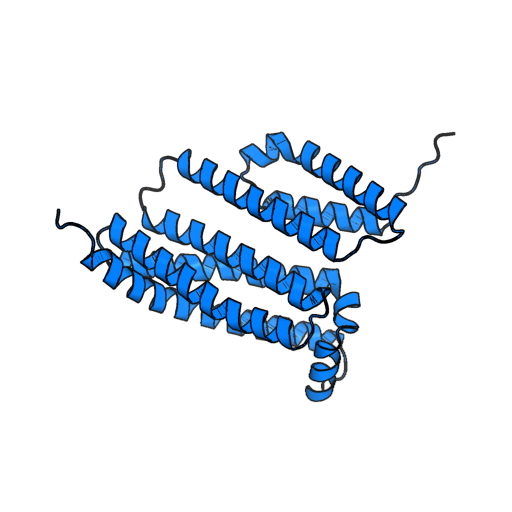0 1.00 87.75 88 SER A CA 1
ATOM 711 C C . SER A 1 88 ? -15.805 1.597 14.018 1.00 87.75 88 SER A C 1
ATOM 713 O O . SER A 1 88 ? -15.154 2.317 13.259 1.00 87.75 88 SER A O 1
ATOM 715 N N . TRP A 1 89 ? -15.260 0.577 14.688 1.00 93.50 89 TRP A N 1
ATOM 716 C CA . TRP A 1 89 ? -13.851 0.195 14.603 1.00 93.50 89 TRP A CA 1
ATOM 717 C C . TRP A 1 89 ? -13.498 -0.473 13.269 1.00 93.50 89 TRP A C 1
ATOM 719 O O . TRP A 1 89 ? -12.439 -0.175 12.721 1.00 93.50 89 TRP A O 1
ATOM 729 N N . LYS A 1 90 ? -14.402 -1.281 12.685 1.00 94.31 90 LYS A N 1
ATOM 730 C CA . LYS A 1 90 ? -14.191 -1.914 11.368 1.00 94.31 90 LYS A CA 1
ATOM 731 C C . LYS A 1 90 ? -14.007 -0.856 10.291 1.00 94.31 90 LYS A C 1
ATOM 733 O O . LYS A 1 90 ? -13.076 -0.929 9.498 1.00 94.31 90 LYS A O 1
ATOM 738 N N . LYS A 1 91 ? -14.846 0.185 10.330 1.00 90.69 91 LYS A N 1
ATOM 739 C CA . LYS A 1 91 ? -14.748 1.331 9.420 1.00 90.69 91 LYS A CA 1
ATOM 740 C C . LYS A 1 91 ? -13.401 2.049 9.535 1.00 90.69 91 LYS A C 1
ATOM 742 O O . LYS A 1 91 ? -12.863 2.455 8.513 1.00 90.69 91 LYS A O 1
ATOM 747 N N . GLN A 1 92 ? -12.860 2.212 10.749 1.00 93.75 92 GLN A N 1
ATOM 748 C CA . GLN A 1 92 ? -11.523 2.800 10.914 1.00 93.75 92 GLN A CA 1
ATOM 749 C C . GLN A 1 92 ? -10.446 1.878 10.338 1.00 93.75 92 GLN A C 1
ATOM 751 O O . GLN A 1 92 ? -9.628 2.341 9.553 1.00 93.75 92 GLN A O 1
ATOM 756 N N . GLY A 1 93 ? -10.492 0.582 10.664 1.00 95.31 93 GLY A N 1
ATOM 757 C CA . GLY A 1 93 ? -9.520 -0.390 10.167 1.00 95.31 93 GLY A CA 1
ATOM 758 C C . GLY A 1 93 ? -9.475 -0.474 8.639 1.00 95.31 93 GLY A C 1
ATOM 759 O O . GLY A 1 93 ? -8.405 -0.413 8.047 1.00 95.31 93 GLY A O 1
ATOM 760 N N . ILE A 1 94 ? -10.640 -0.532 7.988 1.00 92.94 94 ILE A N 1
ATOM 761 C CA . ILE A 1 94 ? -10.735 -0.547 6.521 1.00 92.94 94 ILE A CA 1
ATOM 762 C C . ILE A 1 94 ? -10.192 0.753 5.928 1.00 92.94 94 ILE A C 1
ATOM 764 O O . ILE A 1 94 ? -9.383 0.706 5.009 1.00 92.94 94 ILE A O 1
ATOM 768 N N . LEU A 1 95 ? -10.607 1.910 6.454 1.00 90.81 95 LEU A N 1
ATOM 769 C CA . LEU A 1 95 ? -10.192 3.202 5.913 1.00 90.81 95 LEU A CA 1
ATOM 770 C C . LEU A 1 95 ? -8.670 3.380 5.965 1.00 90.81 95 LEU A C 1
ATOM 772 O O . LEU A 1 95 ? -8.045 3.639 4.938 1.00 90.81 95 LEU A O 1
ATOM 776 N N . PHE A 1 96 ? -8.074 3.218 7.149 1.00 95.06 96 PHE A N 1
ATOM 777 C CA . PHE A 1 96 ? -6.628 3.352 7.307 1.00 95.06 96 PHE A CA 1
ATOM 778 C C . PHE A 1 96 ? -5.874 2.242 6.566 1.00 95.06 96 PHE A C 1
ATOM 780 O O . PHE A 1 96 ? -4.799 2.503 6.034 1.00 95.06 96 PHE A O 1
ATOM 787 N N . GLY A 1 97 ? -6.440 1.033 6.471 1.00 95.69 97 GLY A N 1
ATOM 788 C CA . GLY A 1 97 ? -5.848 -0.070 5.713 1.00 95.69 97 GLY A CA 1
ATOM 789 C C . GLY A 1 97 ? -5.763 0.228 4.218 1.00 95.69 97 GLY A C 1
ATOM 790 O O . GLY A 1 97 ? -4.715 0.013 3.613 1.00 95.69 97 GLY A O 1
ATOM 791 N N . ILE A 1 98 ? -6.825 0.791 3.631 1.00 91.69 98 ILE A N 1
ATOM 792 C CA . ILE A 1 98 ? -6.820 1.227 2.228 1.00 91.69 98 ILE A CA 1
ATOM 793 C C . ILE A 1 98 ? -5.816 2.367 2.034 1.00 91.69 98 ILE A C 1
ATOM 795 O O . ILE A 1 98 ? -5.025 2.300 1.102 1.00 91.69 98 ILE A O 1
ATOM 799 N N . MET A 1 99 ? -5.798 3.378 2.911 1.00 89.94 99 MET A N 1
ATOM 800 C CA . MET A 1 99 ? -4.840 4.493 2.819 1.00 89.94 99 MET A CA 1
ATOM 801 C C . MET A 1 99 ? -3.378 4.032 2.902 1.00 89.94 99 MET A C 1
ATOM 803 O O . MET A 1 99 ? -2.532 4.516 2.154 1.00 89.94 99 MET A O 1
ATOM 807 N N . LEU A 1 100 ? -3.075 3.087 3.791 1.00 95.25 100 LEU A N 1
ATOM 808 C CA . LEU A 1 100 ? -1.728 2.544 3.932 1.00 95.25 100 LEU A CA 1
ATOM 809 C C . LEU A 1 100 ? -1.349 1.657 2.737 1.00 95.25 100 LEU A C 1
ATOM 811 O O . LEU A 1 100 ? -0.257 1.807 2.197 1.00 95.25 100 LEU A O 1
ATOM 815 N N . GLY A 1 101 ? -2.251 0.783 2.277 1.00 94.19 101 GLY A N 1
ATOM 816 C CA . GLY A 1 101 ? -2.023 -0.033 1.078 1.00 94.19 101 GLY A CA 1
ATOM 817 C C . GLY A 1 101 ? -1.825 0.824 -0.178 1.00 94.19 101 GLY A C 1
ATOM 818 O O . GLY A 1 101 ? -0.953 0.559 -0.997 1.00 94.19 101 GLY A O 1
ATOM 819 N N . ALA A 1 102 ? -2.581 1.913 -0.283 1.00 88.06 102 ALA A N 1
ATOM 820 C CA . ALA A 1 102 ? -2.436 2.943 -1.299 1.00 88.06 102 ALA A CA 1
ATOM 821 C C . ALA A 1 102 ? -1.032 3.579 -1.301 1.00 88.06 102 ALA A C 1
ATOM 823 O O . ALA A 1 102 ? -0.388 3.656 -2.348 1.00 88.06 102 ALA A O 1
ATOM 824 N N . ALA A 1 103 ? -0.524 3.976 -0.131 1.00 90.00 103 ALA A N 1
ATOM 825 C CA . ALA A 1 103 ? 0.840 4.487 0.005 1.00 90.00 103 ALA A CA 1
ATOM 826 C C . ALA A 1 103 ? 1.899 3.436 -0.382 1.00 90.00 103 ALA A C 1
ATOM 828 O O . ALA A 1 103 ? 2.883 3.771 -1.041 1.00 90.00 103 ALA A O 1
ATOM 829 N N . GLN A 1 104 ? 1.675 2.161 -0.046 1.00 94.62 104 GLN A N 1
ATOM 830 C CA . GLN A 1 104 ? 2.565 1.063 -0.438 1.00 94.62 104 GLN A CA 1
ATOM 831 C C . GLN A 1 104 ? 2.603 0.853 -1.956 1.00 94.62 104 GLN A C 1
ATOM 833 O O . GLN A 1 104 ? 3.680 0.641 -2.502 1.00 94.62 104 GLN A O 1
ATOM 838 N N . ILE A 1 105 ? 1.472 0.975 -2.663 1.00 89.50 105 ILE A N 1
ATOM 839 C CA . ILE A 1 105 ? 1.453 0.929 -4.137 1.00 89.50 105 ILE A CA 1
ATOM 840 C C . ILE A 1 105 ? 2.381 2.001 -4.713 1.00 89.50 105 ILE A C 1
ATOM 842 O O . ILE A 1 105 ? 3.218 1.701 -5.563 1.00 89.50 105 ILE A O 1
ATOM 846 N N . VAL A 1 106 ? 2.255 3.244 -4.236 1.00 87.25 106 VAL A N 1
ATOM 847 C CA . VAL A 1 106 ? 3.096 4.361 -4.694 1.00 87.25 106 VAL A CA 1
ATOM 848 C C . VAL A 1 106 ? 4.568 4.080 -4.406 1.00 87.25 106 VAL A C 1
ATOM 850 O O . VAL A 1 106 ? 5.403 4.231 -5.296 1.00 87.25 106 VAL A O 1
ATOM 853 N N . TYR A 1 107 ? 4.882 3.607 -3.199 1.00 92.31 107 TYR A N 1
ATOM 854 C CA . TYR A 1 107 ? 6.234 3.193 -2.834 1.00 92.31 107 TYR A CA 1
ATOM 855 C C . TYR A 1 107 ? 6.780 2.120 -3.784 1.00 92.31 107 TYR A C 1
ATOM 857 O O . TYR A 1 107 ? 7.866 2.295 -4.332 1.00 92.31 107 TYR A O 1
ATOM 865 N N . HIS A 1 108 ? 6.023 1.052 -4.052 1.00 91.94 108 HIS A N 1
ATOM 866 C CA . HIS A 1 108 ? 6.463 -0.024 -4.939 1.00 91.94 108 HIS A CA 1
ATOM 867 C C . HIS A 1 108 ? 6.669 0.459 -6.376 1.00 91.94 108 HIS A C 1
ATOM 869 O O . HIS A 1 108 ? 7.636 0.042 -7.010 1.00 91.94 108 HIS A O 1
ATOM 875 N N . LEU A 1 109 ? 5.818 1.353 -6.883 1.00 88.94 109 LEU A N 1
ATOM 876 C CA . LEU A 1 109 ? 5.998 1.950 -8.208 1.00 88.94 109 LEU A CA 1
ATOM 877 C C . LEU A 1 109 ? 7.289 2.770 -8.277 1.00 88.94 109 LEU A C 1
ATOM 879 O O . LEU A 1 109 ? 8.073 2.587 -9.204 1.00 88.94 109 LEU A O 1
ATOM 883 N N . ILE A 1 110 ? 7.541 3.642 -7.299 1.00 88.19 110 ILE A N 1
ATOM 884 C CA . ILE A 1 110 ? 8.747 4.479 -7.301 1.00 88.19 110 ILE A CA 1
ATOM 885 C C . ILE A 1 110 ? 9.997 3.607 -7.141 1.00 88.19 110 ILE A C 1
ATOM 887 O O . ILE A 1 110 ? 10.933 3.737 -7.927 1.00 88.19 110 ILE A O 1
ATOM 891 N N . ASN A 1 111 ? 9.998 2.689 -6.172 1.00 88.31 111 ASN A N 1
ATOM 892 C CA . ASN A 1 111 ? 11.161 1.864 -5.859 1.00 88.31 111 ASN A CA 1
ATOM 893 C C . ASN A 1 111 ? 11.553 0.937 -7.021 1.00 88.31 111 ASN A C 1
ATOM 895 O O . ASN A 1 111 ? 12.733 0.800 -7.336 1.00 88.31 111 ASN A O 1
ATOM 899 N N . ASN A 1 112 ? 10.569 0.341 -7.703 1.00 86.69 112 ASN A N 1
ATOM 900 C CA . ASN A 1 112 ? 10.846 -0.575 -8.810 1.00 86.69 112 ASN A CA 1
ATOM 901 C C . ASN A 1 112 ? 11.101 0.146 -10.137 1.00 86.69 112 ASN A C 1
ATOM 903 O O . ASN A 1 112 ? 11.933 -0.310 -10.920 1.00 86.69 112 ASN A O 1
ATOM 907 N N . LEU A 1 113 ? 10.392 1.248 -10.413 1.00 84.44 113 LEU A N 1
ATOM 908 C CA . LEU A 1 113 ? 10.376 1.844 -11.753 1.00 84.44 113 LEU A CA 1
ATOM 909 C C . LEU A 1 113 ? 11.242 3.096 -11.877 1.00 84.44 113 LEU A C 1
ATOM 911 O O . LEU A 1 113 ? 11.816 3.315 -12.937 1.00 84.44 113 LEU A O 1
ATOM 915 N N . ALA A 1 114 ? 11.357 3.923 -10.836 1.00 83.44 114 ALA A N 1
ATOM 916 C CA . ALA A 1 114 ? 11.972 5.247 -10.964 1.00 83.44 114 ALA A CA 1
ATOM 917 C C . ALA A 1 114 ? 13.509 5.255 -10.859 1.00 83.44 114 ALA A C 1
ATOM 919 O O . ALA A 1 114 ? 14.098 6.324 -11.000 1.00 83.44 114 ALA A O 1
ATOM 920 N N . ASN A 1 115 ? 14.144 4.102 -10.598 1.00 82.88 115 ASN A N 1
ATOM 921 C CA . ASN A 1 115 ? 15.575 3.968 -10.271 1.00 82.88 115 ASN A CA 1
ATOM 922 C C . ASN A 1 115 ? 16.064 5.120 -9.359 1.00 82.88 115 ASN A C 1
ATOM 924 O O . ASN A 1 115 ? 16.908 5.927 -9.766 1.00 82.88 115 ASN A O 1
ATOM 928 N N . PRO A 1 116 ? 15.448 5.281 -8.169 1.00 83.88 116 PRO A N 1
ATOM 929 C CA . PRO A 1 116 ? 15.685 6.434 -7.310 1.00 83.88 116 PRO A CA 1
ATOM 930 C C . PRO A 1 116 ? 17.159 6.509 -6.909 1.00 83.88 116 PRO A C 1
ATOM 932 O O . PRO A 1 116 ? 17.795 5.492 -6.647 1.00 83.88 116 PRO A O 1
ATOM 935 N N . ASN A 1 117 ? 17.712 7.718 -6.803 1.00 89.31 117 ASN A N 1
ATOM 936 C CA . ASN A 1 117 ? 19.043 7.873 -6.219 1.00 89.31 117 ASN A CA 1
ATOM 937 C C . ASN A 1 117 ? 19.062 7.383 -4.753 1.00 89.31 117 ASN A C 1
ATOM 939 O O . ASN A 1 117 ? 18.016 7.218 -4.121 1.00 89.31 117 ASN A O 1
ATOM 943 N N . LEU A 1 118 ? 20.260 7.172 -4.199 1.00 88.69 118 LEU A N 1
ATOM 944 C CA . LEU A 1 118 ? 20.438 6.634 -2.844 1.00 88.69 118 LEU A CA 1
ATOM 945 C C . LEU A 1 118 ? 19.649 7.420 -1.781 1.00 88.69 118 LEU A C 1
ATOM 947 O O . LEU A 1 118 ? 19.030 6.829 -0.902 1.00 88.69 118 LEU A O 1
ATOM 951 N N . THR A 1 119 ? 19.635 8.751 -1.882 1.00 92.50 119 THR A N 1
ATOM 952 C CA . THR A 1 119 ? 18.913 9.621 -0.946 1.00 92.50 119 THR A CA 1
ATOM 953 C C . THR A 1 119 ? 17.408 9.374 -0.984 1.00 92.50 119 THR A C 1
ATOM 955 O O . THR A 1 119 ? 16.795 9.197 0.066 1.00 92.50 119 THR A O 1
ATOM 958 N N . LEU A 1 120 ? 16.807 9.338 -2.177 1.00 88.62 120 LEU A N 1
ATOM 959 C CA . LEU A 1 120 ? 15.376 9.091 -2.329 1.00 88.62 120 LEU A CA 1
ATOM 960 C C . LEU A 1 120 ? 15.007 7.669 -1.888 1.00 88.62 120 LEU A C 1
ATOM 962 O O . LEU A 1 120 ? 13.987 7.498 -1.228 1.00 88.62 120 LEU A O 1
ATOM 966 N N . ASN A 1 121 ? 15.844 6.673 -2.187 1.00 88.31 121 ASN A N 1
ATOM 967 C CA . ASN A 1 121 ? 15.640 5.296 -1.731 1.00 88.31 121 ASN A CA 1
ATOM 968 C C . ASN A 1 121 ? 15.591 5.216 -0.190 1.00 88.31 121 ASN A C 1
ATOM 970 O O . ASN A 1 121 ? 14.634 4.686 0.373 1.00 88.31 121 ASN A O 1
ATOM 974 N N . ASN A 1 122 ? 16.544 5.848 0.504 1.00 91.94 122 ASN A N 1
ATOM 975 C CA . ASN A 1 122 ? 16.552 5.892 1.970 1.00 91.94 122 ASN A CA 1
ATOM 976 C C . ASN A 1 122 ? 15.298 6.574 2.537 1.00 91.94 122 ASN A C 1
ATOM 978 O O . ASN A 1 122 ? 14.649 6.023 3.421 1.00 91.94 122 ASN A O 1
ATOM 982 N N . ILE A 1 123 ? 14.903 7.726 1.979 1.00 93.94 123 ILE A N 1
ATOM 983 C CA . ILE A 1 123 ? 13.679 8.433 2.395 1.00 93.94 123 ILE A CA 1
ATOM 984 C C . ILE A 1 123 ? 12.449 7.534 2.230 1.00 93.94 123 ILE A C 1
ATOM 986 O O . ILE A 1 123 ? 11.606 7.466 3.124 1.00 93.94 123 ILE A O 1
ATOM 990 N N . LEU A 1 124 ? 12.335 6.841 1.095 1.00 89.88 124 LEU A N 1
ATOM 991 C CA . LEU A 1 124 ? 11.219 5.939 0.827 1.00 89.88 124 LEU A CA 1
ATOM 992 C C . LEU A 1 124 ? 11.190 4.783 1.834 1.00 89.88 124 LEU A C 1
ATOM 994 O O . LEU A 1 124 ? 10.134 4.524 2.413 1.00 89.88 124 LEU A O 1
ATOM 998 N N . ASN A 1 125 ? 12.330 4.142 2.094 1.00 91.00 125 ASN A N 1
ATOM 999 C CA . ASN A 1 125 ? 12.423 3.024 3.034 1.00 91.00 125 ASN A CA 1
ATOM 1000 C C . ASN A 1 125 ? 12.099 3.439 4.471 1.00 91.00 125 ASN A C 1
ATOM 1002 O O . ASN A 1 125 ? 11.356 2.730 5.146 1.00 91.00 125 ASN A O 1
ATOM 1006 N N . ASP A 1 126 ? 12.558 4.611 4.909 1.00 94.06 126 ASP A N 1
ATOM 1007 C CA . ASP A 1 126 ? 12.269 5.130 6.249 1.00 94.06 126 ASP A CA 1
ATOM 1008 C C . ASP A 1 126 ? 10.807 5.590 6.389 1.00 94.06 126 ASP A C 1
ATOM 1010 O O . ASP A 1 126 ? 10.209 5.508 7.467 1.00 94.06 126 ASP A O 1
ATOM 1014 N N . SER A 1 127 ? 10.184 6.037 5.293 1.00 93.38 127 SER A N 1
ATOM 1015 C CA . SER A 1 127 ? 8.799 6.520 5.306 1.00 93.38 127 SER A CA 1
ATOM 1016 C C . SER A 1 127 ? 7.760 5.414 5.529 1.00 93.38 127 SER A C 1
ATOM 1018 O O . SER A 1 127 ? 6.690 5.679 6.090 1.00 93.38 127 SER A O 1
ATOM 1020 N N . ILE A 1 128 ? 8.050 4.169 5.131 1.00 92.50 128 ILE A N 1
ATOM 1021 C CA . ILE A 1 128 ? 7.096 3.057 5.231 1.00 92.50 128 ILE A CA 1
ATOM 1022 C C . ILE A 1 128 ? 6.839 2.644 6.688 1.00 92.50 128 ILE A C 1
ATOM 1024 O O . ILE A 1 128 ? 5.669 2.646 7.085 1.00 92.50 128 ILE A O 1
ATOM 1028 N N . PRO A 1 129 ? 7.854 2.360 7.530 1.00 93.94 129 PRO A N 1
ATOM 1029 C CA . PRO A 1 129 ? 7.640 2.072 8.947 1.00 93.94 129 PRO A CA 1
ATOM 1030 C C . PRO A 1 129 ? 6.885 3.190 9.674 1.00 93.94 129 PRO A C 1
ATOM 1032 O O . PRO A 1 129 ? 5.978 2.911 10.460 1.00 93.94 129 PRO A O 1
ATOM 1035 N N . VAL A 1 130 ? 7.195 4.455 9.366 1.00 95.44 130 VAL A N 1
ATOM 1036 C CA . VAL A 1 130 ? 6.489 5.618 9.928 1.00 95.44 130 VAL A CA 1
ATOM 1037 C C . VAL A 1 130 ? 5.019 5.621 9.502 1.00 95.44 130 VAL A C 1
ATOM 1039 O O . VAL A 1 130 ? 4.132 5.812 10.334 1.00 95.44 130 VAL A O 1
ATOM 1042 N N . SER A 1 131 ? 4.735 5.344 8.228 1.00 94.62 131 SER A N 1
ATOM 1043 C CA . SER A 1 131 ? 3.366 5.265 7.705 1.00 94.62 131 SER A CA 1
ATOM 1044 C C . SER A 1 131 ? 2.563 4.133 8.354 1.00 94.62 131 SER A C 1
ATOM 1046 O O . SER A 1 131 ? 1.399 4.335 8.709 1.00 94.62 131 SER A O 1
ATOM 1048 N N . VAL A 1 132 ? 3.184 2.966 8.572 1.00 95.81 132 VAL A N 1
ATOM 1049 C CA . VAL A 1 132 ? 2.586 1.833 9.299 1.00 95.81 132 VAL A CA 1
ATOM 1050 C C . VAL A 1 132 ? 2.269 2.230 10.741 1.00 95.81 132 VAL A C 1
ATOM 1052 O O . VAL A 1 132 ? 1.146 1.995 11.199 1.00 95.81 132 VAL A O 1
ATOM 1055 N N . LEU A 1 133 ? 3.222 2.874 11.429 1.00 96.38 133 LEU A N 1
ATOM 1056 C CA . LEU A 1 133 ? 3.063 3.371 12.797 1.00 96.38 133 LEU A CA 1
ATOM 1057 C C . LEU A 1 133 ? 1.856 4.298 12.910 1.00 96.38 133 LEU A C 1
ATOM 1059 O O . LEU A 1 133 ? 0.960 4.062 13.726 1.00 96.38 133 LEU A O 1
ATOM 1063 N N . LEU A 1 134 ? 1.816 5.323 12.060 1.00 96.62 134 LEU A N 1
ATOM 1064 C CA . LEU A 1 134 ? 0.758 6.324 12.066 1.00 96.62 134 LEU A CA 1
ATOM 1065 C C . LEU A 1 134 ? -0.597 5.707 11.717 1.00 96.62 134 LEU A C 1
ATOM 1067 O O . LEU A 1 134 ? -1.552 5.893 12.464 1.00 96.62 134 LEU A O 1
ATOM 1071 N N . CYS A 1 135 ? -0.702 4.941 10.630 1.00 96.88 135 CYS A N 1
ATOM 1072 C CA . CYS A 1 135 ? -1.991 4.409 10.187 1.00 96.88 135 CYS A CA 1
ATOM 1073 C C . CYS A 1 135 ? -2.562 3.377 11.169 1.00 96.88 135 CYS A C 1
ATOM 1075 O O . CYS A 1 135 ? -3.729 3.486 11.547 1.00 96.88 135 CYS A O 1
ATOM 1077 N N . CYS A 1 136 ? -1.760 2.413 11.635 1.00 97.88 136 CYS A N 1
ATOM 1078 C CA . CYS A 1 136 ? -2.237 1.393 12.575 1.00 97.88 136 CYS A CA 1
ATOM 1079 C C . CYS A 1 136 ? -2.545 1.993 13.955 1.00 97.88 136 CYS A C 1
ATOM 1081 O O . CYS A 1 136 ? -3.568 1.664 14.560 1.00 97.88 136 CYS A O 1
ATOM 1083 N N . GLY A 1 137 ? -1.699 2.913 14.435 1.00 97.75 137 GLY A N 1
ATOM 1084 C CA . GLY A 1 137 ? -1.909 3.616 15.700 1.00 97.75 137 GLY A CA 1
ATOM 1085 C C . GLY A 1 137 ? -3.150 4.511 15.680 1.00 97.75 137 GLY A C 1
ATOM 1086 O O . GLY A 1 137 ? -3.970 4.450 16.598 1.00 97.75 137 GLY A O 1
ATOM 1087 N N . LEU A 1 138 ? -3.347 5.297 14.614 1.00 97.56 138 LEU A N 1
ATOM 1088 C CA . LEU A 1 138 ? -4.532 6.147 14.455 1.00 97.56 138 LEU A CA 1
ATOM 1089 C C . LEU A 1 138 ? -5.809 5.319 14.287 1.00 97.56 138 LEU A C 1
ATOM 1091 O O . LEU A 1 138 ? -6.828 5.655 14.896 1.00 97.56 138 LEU A O 1
ATOM 1095 N N . ALA A 1 139 ? -5.765 4.211 13.541 1.00 97.62 139 ALA A N 1
ATOM 1096 C CA . ALA A 1 139 ? -6.892 3.288 13.450 1.00 97.62 139 ALA A CA 1
ATOM 1097 C C . ALA A 1 139 ? -7.286 2.747 14.830 1.00 97.62 139 ALA A C 1
ATOM 1099 O O . ALA A 1 139 ? -8.470 2.762 15.182 1.00 97.62 139 ALA A O 1
ATOM 1100 N N . GLY A 1 140 ? -6.299 2.343 15.637 1.00 97.62 140 GLY A N 1
ATOM 1101 C CA . GLY A 1 140 ? -6.517 1.899 17.010 1.00 97.62 140 GLY A CA 1
ATOM 1102 C C . GLY A 1 140 ? -7.099 2.987 17.909 1.00 97.62 140 GLY A C 1
ATOM 1103 O O . GLY A 1 140 ? -8.094 2.760 18.603 1.00 97.62 140 GLY A O 1
ATOM 1104 N N . TYR A 1 141 ? -6.543 4.197 17.830 1.00 98.06 141 TYR A N 1
ATOM 1105 C CA . TYR A 1 141 ? -7.019 5.373 18.558 1.00 98.06 141 TYR A CA 1
ATOM 1106 C C . TYR A 1 141 ? -8.484 5.687 18.256 1.00 98.06 141 TYR A C 1
ATOM 1108 O O . TYR A 1 141 ? -9.317 5.734 19.166 1.00 98.06 141 TYR A O 1
ATOM 1116 N N . PHE A 1 142 ? -8.829 5.866 16.980 1.00 96.38 142 PHE A N 1
ATOM 1117 C CA . PHE A 1 142 ? -10.193 6.210 16.587 1.00 96.38 142 PHE A CA 1
ATOM 1118 C C . PHE A 1 142 ? -11.168 5.047 16.790 1.00 96.38 142 PHE A C 1
ATOM 1120 O O . PHE A 1 142 ? -12.336 5.287 17.111 1.00 96.38 142 PHE A O 1
ATOM 1127 N N . GLY A 1 143 ? -10.705 3.802 16.635 1.00 95.88 143 GLY A N 1
ATOM 1128 C CA . GLY A 1 143 ? -11.486 2.598 16.905 1.00 95.88 143 GLY A CA 1
ATOM 1129 C C . GLY A 1 143 ? -11.919 2.524 18.367 1.00 95.88 143 GLY A C 1
ATOM 1130 O O . GLY A 1 143 ? -13.118 2.462 18.647 1.00 95.88 143 GLY A O 1
ATOM 1131 N N . ALA A 1 144 ? -10.965 2.620 19.296 1.00 96.38 144 ALA A N 1
ATOM 1132 C CA . ALA A 1 144 ? -11.245 2.567 20.728 1.00 96.38 144 ALA A CA 1
ATOM 1133 C C . ALA A 1 144 ? -12.010 3.791 21.234 1.00 96.38 144 ALA A C 1
ATOM 1135 O O . ALA A 1 144 ? -12.931 3.640 22.032 1.00 96.38 144 ALA A O 1
ATOM 1136 N N . LYS A 1 145 ? -11.689 4.998 20.746 1.00 95.50 145 LYS A N 1
ATOM 1137 C CA . LYS A 1 145 ? -12.388 6.228 21.152 1.00 95.50 145 LYS A CA 1
ATOM 1138 C C . LYS A 1 145 ? -13.889 6.150 20.868 1.00 95.50 145 LYS A C 1
ATOM 1140 O O . LYS A 1 145 ? -14.688 6.555 21.706 1.00 95.50 145 LYS A O 1
ATOM 1145 N N . LYS A 1 146 ? -14.272 5.614 19.702 1.00 93.56 146 LYS A N 1
ATOM 1146 C CA . LYS A 1 146 ? -15.681 5.482 19.292 1.00 93.56 146 LYS A CA 1
ATOM 1147 C C . LYS A 1 146 ? -16.393 4.302 19.951 1.00 93.56 146 LYS A C 1
ATOM 1149 O O . LYS A 1 146 ? -17.560 4.433 20.299 1.00 93.56 146 LYS A O 1
ATOM 1154 N N . ALA A 1 147 ? -15.708 3.168 20.105 1.00 93.94 147 ALA A N 1
ATOM 1155 C CA . ALA A 1 147 ? -16.300 1.947 20.652 1.00 93.94 147 ALA A CA 1
ATOM 1156 C C . ALA A 1 147 ? -16.243 1.859 22.190 1.00 93.94 147 ALA A C 1
ATOM 1158 O O . ALA A 1 147 ? -16.928 1.030 22.778 1.00 93.94 147 ALA A O 1
ATOM 1159 N N . GLY A 1 148 ? -15.411 2.672 22.849 1.00 94.31 148 GLY A N 1
ATOM 1160 C CA . GLY A 1 148 ? -15.222 2.670 24.305 1.00 94.31 148 GLY A CA 1
ATOM 1161 C C . GLY A 1 148 ? -14.336 1.537 24.844 1.00 94.31 148 GLY A C 1
ATOM 1162 O O . GLY A 1 148 ? -14.151 1.423 26.057 1.00 94.31 148 GLY A O 1
ATOM 1163 N N . THR A 1 149 ? -13.758 0.693 23.982 1.00 96.12 149 THR A N 1
ATOM 1164 C CA . THR A 1 149 ? -12.969 -0.481 24.397 1.00 96.12 149 THR A CA 1
ATOM 1165 C C . THR A 1 149 ? -11.597 -0.524 23.723 1.00 96.12 149 THR A C 1
ATOM 1167 O O . THR A 1 149 ? -11.447 -0.166 22.558 1.00 96.12 149 THR A O 1
ATOM 1170 N N . ILE A 1 150 ? -10.575 -0.997 24.451 1.00 97.56 150 ILE A N 1
ATOM 1171 C CA . ILE A 1 150 ? -9.212 -1.173 23.906 1.00 97.56 150 ILE A CA 1
ATOM 1172 C C . ILE A 1 150 ? -9.208 -2.261 22.828 1.00 97.56 150 ILE A C 1
ATOM 1174 O O . ILE A 1 150 ? -8.566 -2.087 21.799 1.00 97.56 150 ILE A O 1
ATOM 1178 N N . GLN A 1 151 ? -9.983 -3.335 23.029 1.00 97.06 151 GLN A N 1
ATOM 1179 C CA . GLN A 1 151 ? -10.122 -4.438 22.071 1.00 97.06 151 GLN A CA 1
ATOM 1180 C C . GLN A 1 151 ? -10.533 -3.943 20.681 1.00 97.06 151 GLN A C 1
ATOM 1182 O O . GLN A 1 151 ? -9.946 -4.354 19.684 1.00 97.06 151 GLN A O 1
ATOM 1187 N N . ALA A 1 152 ? -11.485 -3.007 20.605 1.00 96.75 152 ALA A N 1
ATOM 1188 C CA . ALA A 1 152 ? -11.886 -2.405 19.338 1.00 96.75 152 ALA A CA 1
ATOM 1189 C C . ALA A 1 152 ? -10.731 -1.651 18.654 1.00 96.75 152 ALA A C 1
ATOM 1191 O O . ALA A 1 152 ? -10.609 -1.700 17.432 1.00 96.75 152 ALA A O 1
ATOM 1192 N N . GLY A 1 153 ? -9.864 -0.987 19.424 1.00 97.12 153 GLY A N 1
ATOM 1193 C CA . GLY A 1 153 ? -8.648 -0.364 18.900 1.00 97.12 153 GLY A CA 1
ATOM 1194 C C . GLY A 1 153 ? -7.643 -1.390 18.370 1.00 97.12 153 GLY A C 1
ATOM 1195 O O . GLY A 1 153 ? -7.183 -1.273 17.235 1.00 97.12 153 GLY A O 1
ATOM 1196 N N . THR A 1 154 ? -7.371 -2.449 19.136 1.00 97.94 154 THR A N 1
ATOM 1197 C CA . THR A 1 154 ? -6.498 -3.551 18.701 1.00 97.94 154 THR A CA 1
ATOM 1198 C C . THR A 1 154 ? -6.992 -4.177 17.398 1.00 97.94 154 THR A C 1
ATOM 1200 O O . THR A 1 154 ? -6.218 -4.315 16.453 1.00 97.94 154 THR A O 1
ATOM 1203 N N . TYR A 1 155 ? -8.287 -4.494 17.300 1.00 97.44 155 TYR A N 1
ATOM 1204 C CA . TYR A 1 155 ? -8.857 -5.065 16.080 1.00 97.44 155 TYR A CA 1
ATOM 1205 C C . TYR A 1 155 ? -8.854 -4.085 14.903 1.00 97.44 155 TYR A C 1
ATOM 1207 O O . TYR A 1 155 ? -8.635 -4.510 13.770 1.00 97.44 155 TYR A O 1
ATOM 1215 N N . ALA A 1 156 ? -9.042 -2.783 15.139 1.00 97.50 156 ALA A N 1
ATOM 1216 C CA . ALA A 1 156 ? -8.920 -1.779 14.083 1.00 97.50 156 ALA A CA 1
ATOM 1217 C C . ALA A 1 156 ? -7.491 -1.702 13.523 1.00 97.50 156 ALA A C 1
ATOM 1219 O O . ALA A 1 156 ? -7.324 -1.637 12.304 1.00 97.50 156 ALA A O 1
ATOM 1220 N N . GLY A 1 157 ? -6.468 -1.752 14.381 1.00 97.88 157 GLY A N 1
ATOM 1221 C CA . GLY A 1 157 ? -5.068 -1.788 13.948 1.00 97.88 157 GLY A CA 1
ATOM 1222 C C . GLY A 1 157 ? -4.702 -3.083 13.214 1.00 97.88 157 GLY A C 1
ATOM 1223 O O . GLY A 1 157 ? -4.103 -3.021 12.143 1.00 97.88 157 GLY A O 1
ATOM 1224 N N . LEU A 1 158 ? -5.142 -4.247 13.711 1.00 97.69 158 LEU A N 1
ATOM 1225 C CA . LEU A 1 158 ? -4.968 -5.531 13.013 1.00 97.69 158 LEU A CA 1
ATOM 1226 C C . LEU A 1 158 ? -5.613 -5.515 11.626 1.00 97.69 158 LEU A C 1
ATOM 1228 O O . LEU A 1 158 ? -4.984 -5.903 10.645 1.00 97.69 158 LEU A O 1
ATOM 1232 N N . LEU A 1 159 ? -6.857 -5.036 11.537 1.00 96.75 159 LEU A N 1
ATOM 1233 C CA . LEU A 1 159 ? -7.580 -4.954 10.271 1.00 96.75 159 LEU A CA 1
ATOM 1234 C C . LEU A 1 159 ? -6.908 -3.972 9.299 1.00 96.75 159 LEU A C 1
ATOM 1236 O O . LEU A 1 159 ? -6.852 -4.255 8.107 1.00 96.75 159 LEU A O 1
ATOM 1240 N N . THR A 1 160 ? -6.357 -2.866 9.809 1.00 97.56 160 THR A N 1
ATOM 1241 C CA . THR A 1 160 ? -5.543 -1.919 9.026 1.00 97.56 160 THR A CA 1
ATOM 1242 C C . THR A 1 160 ? -4.344 -2.626 8.406 1.00 97.56 160 THR A C 1
ATOM 1244 O O . THR A 1 160 ? -4.195 -2.607 7.185 1.00 97.56 160 THR A O 1
ATOM 1247 N N . GLY A 1 161 ? -3.527 -3.289 9.235 1.00 97.00 161 GLY A N 1
ATOM 1248 C CA . GLY A 1 161 ? -2.345 -4.023 8.784 1.00 97.00 161 GLY A CA 1
ATOM 1249 C C . GLY A 1 161 ? -2.705 -5.095 7.757 1.00 97.00 161 GLY A C 1
ATOM 1250 O O . GLY A 1 161 ? -2.140 -5.109 6.668 1.00 97.00 161 GLY A O 1
ATOM 1251 N N . PHE A 1 162 ? -3.726 -5.907 8.039 1.00 96.25 162 PHE A N 1
ATOM 1252 C CA . PHE A 1 162 ? -4.196 -6.965 7.144 1.00 96.25 162 PHE A CA 1
ATOM 1253 C C . PHE A 1 162 ? -4.647 -6.442 5.773 1.00 96.25 162 PHE A C 1
ATOM 1255 O O . PHE A 1 162 ? -4.174 -6.927 4.745 1.00 96.25 162 PHE A O 1
ATOM 1262 N N . ILE A 1 163 ? -5.529 -5.435 5.741 1.00 94.81 163 ILE A N 1
ATOM 1263 C CA . ILE A 1 163 ? -6.034 -4.861 4.485 1.00 94.81 163 ILE A CA 1
ATOM 1264 C C . ILE A 1 163 ? -4.893 -4.206 3.702 1.00 94.81 163 ILE A C 1
ATOM 1266 O O . ILE A 1 163 ? -4.774 -4.446 2.501 1.00 94.81 163 ILE A O 1
ATOM 1270 N N . SER A 1 164 ? -4.025 -3.439 4.374 1.00 96.19 164 SER A N 1
ATOM 1271 C CA . SER A 1 164 ? -2.865 -2.834 3.714 1.00 96.19 164 SER A CA 1
ATOM 1272 C C . SER A 1 164 ? -1.926 -3.883 3.131 1.00 96.19 164 SER A C 1
ATOM 1274 O O . SER A 1 164 ? -1.480 -3.717 2.005 1.00 96.19 164 SER A O 1
ATOM 1276 N N . ASN A 1 165 ? -1.701 -4.993 3.839 1.00 95.94 165 ASN A N 1
ATOM 1277 C CA . ASN A 1 165 ? -0.803 -6.051 3.404 1.00 95.94 165 ASN A CA 1
ATOM 1278 C C . ASN A 1 165 ? -1.349 -6.795 2.185 1.00 95.94 165 ASN A C 1
ATOM 1280 O O . ASN A 1 165 ? -0.601 -7.050 1.249 1.00 95.94 165 ASN A O 1
ATOM 1284 N N . ILE A 1 166 ? -2.656 -7.088 2.145 1.00 93.06 166 ILE A N 1
ATOM 1285 C CA . ILE A 1 166 ? -3.285 -7.663 0.945 1.00 93.06 166 ILE A CA 1
ATOM 1286 C C . ILE A 1 166 ? -3.052 -6.752 -0.260 1.00 93.06 166 ILE A C 1
ATOM 1288 O O . ILE A 1 166 ? -2.655 -7.233 -1.321 1.00 93.06 166 ILE A O 1
ATOM 1292 N N . ILE A 1 167 ? -3.289 -5.448 -0.102 1.00 90.88 167 ILE A N 1
ATOM 1293 C CA . ILE A 1 167 ? -3.125 -4.471 -1.182 1.00 90.88 167 ILE A CA 1
ATOM 1294 C C . ILE A 1 167 ? -1.651 -4.378 -1.600 1.00 90.88 167 ILE A C 1
ATOM 1296 O O . ILE A 1 167 ? -1.354 -4.531 -2.783 1.00 90.88 167 ILE A O 1
ATOM 1300 N N . GLY A 1 168 ? -0.741 -4.178 -0.646 1.00 94.12 168 GLY A N 1
ATOM 1301 C CA . GLY A 1 168 ? 0.692 -4.018 -0.879 1.00 94.12 168 GLY A CA 1
ATOM 1302 C C . GLY A 1 168 ? 1.334 -5.242 -1.515 1.00 94.12 168 GLY A C 1
ATOM 1303 O O . GLY A 1 168 ? 1.973 -5.116 -2.553 1.00 94.12 168 GLY A O 1
ATOM 1304 N N . VAL A 1 169 ? 1.095 -6.441 -0.973 1.00 93.25 169 VAL A N 1
ATOM 1305 C CA . VAL A 1 169 ? 1.626 -7.697 -1.531 1.00 93.25 169 VAL A CA 1
ATOM 1306 C C . VAL A 1 169 ? 1.074 -7.951 -2.933 1.00 93.25 169 VAL A C 1
ATOM 1308 O O . VAL A 1 169 ? 1.831 -8.293 -3.840 1.00 93.25 169 VAL A O 1
ATOM 1311 N N . SER A 1 170 ? -0.229 -7.739 -3.149 1.00 88.81 170 SER A N 1
ATOM 1312 C CA . SER A 1 170 ? -0.820 -7.889 -4.487 1.00 88.81 170 SER A CA 1
ATOM 1313 C C . SER A 1 170 ? -0.198 -6.912 -5.484 1.00 88.81 170 SER A C 1
ATOM 1315 O O . SER A 1 170 ? 0.096 -7.287 -6.618 1.00 88.81 170 SER A O 1
ATOM 1317 N N . ALA A 1 171 ? 0.018 -5.665 -5.061 1.00 89.38 171 ALA A N 1
ATOM 1318 C CA . ALA A 1 171 ? 0.649 -4.641 -5.877 1.00 89.38 171 ALA A CA 1
ATOM 1319 C C . ALA A 1 171 ? 2.113 -4.962 -6.175 1.00 89.38 171 ALA A C 1
ATOM 1321 O O . ALA A 1 171 ? 2.517 -4.821 -7.324 1.00 89.38 171 ALA A O 1
ATOM 1322 N N . LEU A 1 172 ? 2.873 -5.435 -5.183 1.00 93.62 172 LEU A N 1
ATOM 1323 C CA . LEU A 1 172 ? 4.250 -5.885 -5.349 1.00 93.62 172 LEU A CA 1
ATOM 1324 C C . LEU A 1 172 ? 4.327 -6.942 -6.449 1.00 93.62 172 LEU A C 1
ATOM 1326 O O . LEU A 1 172 ? 4.976 -6.701 -7.457 1.00 93.62 172 LEU A O 1
ATOM 1330 N N . PHE A 1 173 ? 3.596 -8.055 -6.325 1.00 91.12 173 PHE A N 1
ATOM 1331 C CA . PHE A 1 173 ? 3.626 -9.113 -7.340 1.00 91.12 173 PHE A CA 1
ATOM 1332 C C . PHE A 1 173 ? 3.185 -8.619 -8.717 1.00 91.12 173 PHE A C 1
ATOM 1334 O O . PHE A 1 173 ? 3.811 -8.948 -9.724 1.00 91.12 173 PHE A O 1
ATOM 1341 N N . LEU A 1 174 ? 2.122 -7.815 -8.778 1.00 87.69 174 LEU A N 1
ATOM 1342 C CA . LEU A 1 174 ? 1.636 -7.275 -10.041 1.00 87.69 174 LEU A CA 1
ATOM 1343 C C . LEU A 1 174 ? 2.698 -6.393 -10.704 1.00 87.69 174 LEU A C 1
ATOM 1345 O O . LEU A 1 174 ? 2.989 -6.591 -11.881 1.00 87.69 174 LEU A O 1
ATOM 1349 N N . ILE A 1 175 ? 3.304 -5.463 -9.964 1.00 88.06 175 ILE A N 1
ATOM 1350 C CA . ILE A 1 175 ? 4.366 -4.586 -10.469 1.00 88.06 175 ILE A CA 1
ATOM 1351 C C . ILE A 1 175 ? 5.577 -5.423 -10.887 1.00 88.06 175 ILE A C 1
ATOM 1353 O O . ILE A 1 175 ? 6.069 -5.256 -12.000 1.00 88.06 175 ILE A O 1
ATOM 1357 N N . THR A 1 176 ? 6.008 -6.368 -10.052 1.00 90.81 176 THR A N 1
ATOM 1358 C CA . THR A 1 176 ? 7.148 -7.244 -10.330 1.00 90.81 176 THR A CA 1
ATOM 1359 C C . THR A 1 176 ? 6.977 -8.002 -11.642 1.00 90.81 176 THR A C 1
ATOM 1361 O O . THR A 1 176 ? 7.857 -7.949 -12.497 1.00 90.81 176 THR A O 1
ATOM 1364 N N . PHE A 1 177 ? 5.834 -8.659 -11.854 1.00 88.38 177 PHE A N 1
ATOM 1365 C CA . PHE A 1 177 ? 5.607 -9.427 -13.080 1.00 88.38 177 PHE A CA 1
ATOM 1366 C C . PHE A 1 177 ? 5.313 -8.547 -14.298 1.00 88.38 177 PHE A C 1
ATOM 1368 O O . PHE A 1 177 ? 5.709 -8.888 -15.411 1.00 88.38 177 PHE A O 1
ATOM 1375 N N . MET A 1 178 ? 4.631 -7.412 -14.124 1.00 85.69 178 MET A N 1
ATOM 1376 C CA . MET A 1 178 ? 4.309 -6.517 -15.240 1.00 85.69 178 MET A CA 1
ATOM 1377 C C . MET A 1 178 ? 5.513 -5.727 -15.746 1.00 85.69 178 MET A C 1
ATOM 1379 O O . MET A 1 178 ? 5.589 -5.438 -16.940 1.00 85.69 178 MET A O 1
ATOM 1383 N N . PHE A 1 179 ? 6.438 -5.387 -14.852 1.00 89.19 179 PHE A N 1
ATOM 1384 C CA . PHE A 1 179 ? 7.610 -4.567 -15.143 1.00 89.19 179 PHE A CA 1
ATOM 1385 C C . PHE A 1 179 ? 8.915 -5.347 -14.963 1.00 89.19 179 PHE A C 1
ATOM 1387 O O . PHE A 1 179 ? 9.965 -4.751 -14.734 1.00 89.19 179 PHE A O 1
ATOM 1394 N N . MET A 1 180 ? 8.867 -6.675 -15.102 1.00 91.88 180 MET A N 1
ATOM 1395 C CA . MET A 1 180 ? 10.020 -7.552 -14.893 1.00 91.88 180 MET A CA 1
ATOM 1396 C C . MET A 1 180 ? 11.220 -7.145 -15.758 1.00 91.88 180 MET A C 1
ATOM 1398 O O . MET A 1 180 ? 12.340 -7.067 -15.264 1.00 91.88 180 MET A O 1
ATOM 1402 N N . ASP A 1 181 ? 10.982 -6.786 -17.023 1.00 91.25 181 ASP A N 1
ATOM 1403 C CA . ASP A 1 181 ? 12.036 -6.298 -17.919 1.00 91.25 181 ASP A CA 1
ATOM 1404 C C . ASP A 1 181 ? 12.664 -4.989 -17.429 1.00 91.25 181 ASP A C 1
ATOM 1406 O O . ASP A 1 181 ? 13.877 -4.828 -17.510 1.00 91.25 181 ASP A O 1
ATOM 1410 N N . THR A 1 182 ? 11.879 -4.065 -16.874 1.00 88.69 182 THR A N 1
ATOM 1411 C CA . THR A 1 182 ? 12.405 -2.825 -16.282 1.00 88.69 182 THR A CA 1
ATOM 1412 C C . THR A 1 182 ? 13.217 -3.123 -15.021 1.00 88.69 182 THR A C 1
ATOM 1414 O O . THR A 1 182 ? 14.321 -2.605 -14.863 1.00 88.69 182 THR A O 1
ATOM 1417 N N . ILE A 1 183 ? 12.710 -4.006 -14.158 1.00 92.44 183 ILE A N 1
ATOM 1418 C CA . ILE A 1 183 ? 13.337 -4.379 -12.882 1.00 92.44 183 ILE A CA 1
ATOM 1419 C C . ILE A 1 183 ? 14.687 -5.074 -13.102 1.00 92.44 183 ILE A C 1
ATOM 1421 O O . ILE A 1 183 ? 15.636 -4.786 -12.378 1.00 92.44 183 ILE A O 1
ATOM 1425 N N . ARG A 1 184 ? 14.826 -5.907 -14.144 1.00 95.06 184 ARG A N 1
ATOM 1426 C CA . ARG A 1 184 ? 16.106 -6.548 -14.517 1.00 95.06 184 ARG A CA 1
ATOM 1427 C C . ARG A 1 184 ? 17.243 -5.554 -14.776 1.00 95.06 184 ARG A C 1
ATOM 1429 O O . ARG A 1 184 ? 18.406 -5.917 -14.630 1.00 95.06 184 ARG A O 1
ATOM 1436 N N . HIS A 1 185 ? 16.915 -4.324 -15.166 1.00 92.62 185 HIS A N 1
ATOM 1437 C CA . HIS A 1 185 ? 17.886 -3.268 -15.454 1.00 92.62 185 HIS A CA 1
ATOM 1438 C C . HIS A 1 185 ? 18.028 -2.264 -14.299 1.00 92.62 185 HIS A C 1
ATOM 1440 O O . HIS A 1 185 ? 18.750 -1.275 -14.429 1.00 92.62 185 HIS A O 1
ATOM 1446 N N . ASN A 1 186 ? 17.350 -2.491 -13.170 1.00 89.62 186 ASN A N 1
ATOM 1447 C CA . ASN A 1 186 ? 17.476 -1.645 -11.992 1.00 89.62 186 ASN A CA 1
ATOM 1448 C C . ASN A 1 186 ? 18.850 -1.862 -11.338 1.00 89.62 186 ASN A C 1
ATOM 1450 O O . ASN A 1 186 ? 19.237 -2.988 -11.019 1.00 89.62 186 ASN A O 1
ATOM 1454 N N . THR A 1 187 ? 19.585 -0.770 -11.121 1.00 90.62 187 THR A N 1
ATOM 1455 C CA . THR A 1 187 ? 20.960 -0.807 -10.609 1.00 90.62 187 THR A CA 1
ATOM 1456 C C . THR A 1 187 ? 21.059 -1.496 -9.246 1.00 90.62 187 THR A C 1
ATOM 1458 O O . THR A 1 187 ? 22.001 -2.254 -9.022 1.00 90.62 187 THR A O 1
ATOM 1461 N N . PHE A 1 188 ? 20.093 -1.273 -8.350 1.00 89.25 188 PHE A N 1
ATOM 1462 C CA . PHE A 1 188 ? 20.082 -1.898 -7.024 1.00 89.25 188 PHE A CA 1
ATOM 1463 C C . PHE A 1 188 ? 19.795 -3.399 -7.119 1.00 89.25 188 PHE A C 1
ATOM 1465 O O . PHE A 1 188 ? 20.519 -4.192 -6.522 1.00 89.25 188 PHE A O 1
ATOM 1472 N N . MET A 1 189 ? 18.840 -3.804 -7.963 1.00 92.88 189 MET A N 1
ATOM 1473 C CA . MET A 1 189 ? 18.536 -5.225 -8.183 1.00 92.88 189 MET A CA 1
ATOM 1474 C C . MET A 1 189 ? 19.726 -5.990 -8.763 1.00 92.88 189 MET A C 1
ATOM 1476 O O . MET A 1 189 ? 19.977 -7.124 -8.367 1.00 92.88 189 MET A O 1
ATOM 1480 N N . ILE A 1 190 ? 20.502 -5.373 -9.661 1.00 95.31 190 ILE A N 1
ATOM 1481 C CA . ILE A 1 190 ? 21.726 -5.985 -10.200 1.00 95.31 190 ILE A CA 1
ATOM 1482 C C . ILE A 1 190 ? 22.772 -6.191 -9.100 1.00 95.31 190 ILE A C 1
ATOM 1484 O O . ILE A 1 190 ? 23.403 -7.248 -9.049 1.00 95.31 190 ILE A O 1
ATOM 1488 N N . GLN A 1 191 ? 22.950 -5.211 -8.212 1.00 94.25 191 GLN A N 1
ATOM 1489 C CA . GLN A 1 191 ? 23.897 -5.319 -7.099 1.00 94.25 191 GLN A CA 1
ATOM 1490 C C . GLN A 1 191 ? 23.491 -6.418 -6.113 1.00 94.25 191 GLN A C 1
ATOM 1492 O O . GLN A 1 191 ? 24.337 -7.212 -5.700 1.00 94.25 191 GLN A O 1
ATOM 1497 N N . ASP A 1 192 ? 22.210 -6.498 -5.761 1.00 93.75 192 ASP A N 1
ATOM 1498 C CA . ASP A 1 192 ? 21.727 -7.511 -4.824 1.00 93.75 192 ASP A CA 1
ATOM 1499 C C . ASP A 1 192 ? 21.707 -8.909 -5.456 1.00 93.75 192 ASP A C 1
ATOM 1501 O O . ASP A 1 192 ? 22.104 -9.881 -4.808 1.00 93.75 192 ASP A O 1
ATOM 1505 N N . PHE A 1 193 ? 21.413 -9.016 -6.756 1.00 97.44 193 PHE A N 1
ATOM 1506 C CA . PHE A 1 193 ? 21.562 -10.263 -7.504 1.00 97.44 193 PHE A CA 1
ATOM 1507 C C . PHE A 1 193 ? 23.004 -10.785 -7.460 1.00 97.44 193 PHE A C 1
ATOM 1509 O O . PHE A 1 193 ? 23.223 -11.955 -7.140 1.00 97.44 193 PHE A O 1
ATOM 1516 N N . GLN A 1 194 ? 23.996 -9.922 -7.705 1.00 97.31 194 GLN A N 1
ATOM 1517 C CA . GLN A 1 194 ? 25.417 -10.291 -7.644 1.00 97.31 194 GLN A CA 1
ATOM 1518 C C . GLN A 1 194 ? 25.842 -10.788 -6.253 1.00 97.31 194 GLN A C 1
ATOM 1520 O O . GLN A 1 194 ? 26.708 -11.655 -6.154 1.00 97.31 194 GLN A O 1
ATOM 1525 N N . ARG A 1 195 ? 25.223 -10.272 -5.182 1.00 97.06 195 ARG A N 1
ATOM 1526 C CA . ARG A 1 195 ? 25.466 -10.709 -3.796 1.00 97.06 195 ARG A CA 1
ATOM 1527 C C . ARG A 1 195 ? 24.739 -12.006 -3.438 1.00 97.06 195 ARG A C 1
ATOM 1529 O O . ARG A 1 195 ? 25.219 -12.741 -2.582 1.00 97.06 195 ARG A O 1
ATOM 1536 N N . SER A 1 196 ? 23.601 -12.283 -4.074 1.00 97.00 196 SER A N 1
ATOM 1537 C CA . SER A 1 196 ? 22.740 -13.429 -3.747 1.00 97.00 196 SER A CA 1
ATOM 1538 C C . SER A 1 196 ? 23.358 -14.793 -4.078 1.00 97.00 196 SER A C 1
ATOM 1540 O O . SER A 1 196 ? 23.014 -15.794 -3.455 1.00 97.00 196 SER A O 1
ATOM 1542 N N . GLY A 1 197 ? 24.248 -14.855 -5.077 1.00 96.81 197 GLY A N 1
ATOM 1543 C CA . GLY A 1 197 ? 24.798 -16.112 -5.597 1.00 96.81 197 GLY A CA 1
ATOM 1544 C C . GLY A 1 197 ? 23.815 -16.944 -6.437 1.00 96.81 197 GLY A C 1
ATOM 1545 O O . GLY A 1 197 ? 24.143 -18.069 -6.823 1.00 96.81 197 GLY A O 1
ATOM 1546 N N . LEU A 1 198 ? 22.621 -16.420 -6.740 1.00 97.50 198 LEU A N 1
ATOM 1547 C CA . LEU A 1 198 ? 21.650 -17.095 -7.600 1.00 97.50 198 LEU A CA 1
ATOM 1548 C C . LEU A 1 198 ? 22.109 -17.115 -9.063 1.00 97.50 198 LEU A C 1
ATOM 1550 O O . LEU A 1 198 ? 22.818 -16.235 -9.544 1.00 97.50 198 LEU A O 1
ATOM 1554 N N . LYS A 1 199 ? 21.684 -18.147 -9.797 1.00 97.12 199 LYS A N 1
ATOM 1555 C CA . LYS A 1 199 ? 22.127 -18.387 -11.183 1.00 97.12 199 LYS A CA 1
ATOM 1556 C C . LYS A 1 199 ? 21.371 -17.563 -12.225 1.00 97.12 199 LYS A C 1
ATOM 1558 O O . LYS A 1 199 ? 21.833 -17.451 -13.356 1.00 97.12 199 LYS A O 1
ATOM 1563 N N . SER A 1 200 ? 20.201 -17.034 -11.874 1.00 97.88 200 SER A N 1
ATOM 1564 C CA . SER A 1 200 ? 19.313 -16.317 -12.790 1.00 97.88 200 SER A CA 1
ATOM 1565 C C . SER A 1 200 ? 18.709 -15.096 -12.110 1.00 97.88 200 SER A C 1
ATOM 1567 O O . SER A 1 200 ? 18.199 -15.200 -10.993 1.00 97.88 200 SER A O 1
ATOM 1569 N N . MET A 1 201 ? 18.718 -13.964 -12.819 1.00 97.38 201 MET A N 1
ATOM 1570 C CA . MET A 1 201 ? 18.074 -12.725 -12.375 1.00 97.38 201 MET A CA 1
ATOM 1571 C C . MET A 1 201 ? 16.571 -12.927 -12.142 1.00 97.38 201 MET A C 1
ATOM 1573 O O . MET A 1 201 ? 16.004 -12.364 -11.215 1.00 97.38 201 MET A O 1
ATOM 1577 N N . ASP A 1 202 ? 15.924 -13.781 -12.937 1.00 97.31 202 ASP A N 1
ATOM 1578 C CA . ASP A 1 202 ? 14.486 -14.031 -12.813 1.00 97.31 202 ASP A CA 1
ATOM 1579 C C . ASP A 1 202 ? 14.141 -14.772 -11.530 1.00 97.31 202 ASP A C 1
ATOM 1581 O O . ASP A 1 202 ? 13.182 -14.423 -10.846 1.00 97.31 202 ASP A O 1
ATOM 1585 N N . GLN A 1 203 ? 14.950 -15.782 -11.202 1.00 97.19 203 GLN A N 1
ATOM 1586 C CA . GLN A 1 203 ? 14.813 -16.520 -9.955 1.00 97.19 203 GLN A CA 1
ATOM 1587 C C . GLN A 1 203 ? 15.019 -15.579 -8.767 1.00 97.19 203 GLN A C 1
ATOM 1589 O O . GLN A 1 203 ? 14.213 -15.591 -7.844 1.00 97.19 203 GLN A O 1
ATOM 1594 N N . PHE A 1 204 ? 16.043 -14.724 -8.830 1.00 97.50 204 PHE A N 1
ATOM 1595 C CA . PHE A 1 204 ? 16.310 -13.733 -7.793 1.00 97.50 204 PHE A CA 1
ATOM 1596 C C . PHE A 1 204 ? 15.144 -12.766 -7.585 1.00 97.50 204 PHE A C 1
ATOM 1598 O O . PHE A 1 204 ? 14.692 -12.613 -6.459 1.00 97.50 204 PHE A O 1
ATOM 1605 N N . ILE A 1 205 ? 14.605 -12.172 -8.654 1.00 95.81 205 ILE A N 1
ATOM 1606 C CA . ILE A 1 205 ? 13.472 -11.238 -8.561 1.00 95.81 205 ILE A CA 1
ATOM 1607 C C . ILE A 1 205 ? 12.247 -11.908 -7.915 1.00 95.81 205 ILE A C 1
ATOM 1609 O O . ILE A 1 205 ? 11.558 -11.291 -7.103 1.00 95.81 205 ILE A O 1
ATOM 1613 N N . VAL A 1 206 ? 11.960 -13.166 -8.268 1.00 95.56 206 VAL A N 1
ATOM 1614 C CA . VAL A 1 206 ? 10.826 -13.905 -7.693 1.00 95.56 206 VAL A CA 1
ATOM 1615 C C . VAL A 1 206 ? 11.072 -14.243 -6.222 1.00 95.56 206 VAL A C 1
ATOM 1617 O O . VAL A 1 206 ? 10.179 -14.031 -5.402 1.00 95.56 206 VAL A O 1
ATOM 1620 N N . GLU A 1 207 ? 12.259 -14.743 -5.876 1.00 96.88 207 GLU A N 1
ATOM 1621 C CA . GLU A 1 207 ? 12.615 -15.080 -4.493 1.00 96.88 207 GLU A CA 1
ATOM 1622 C C . GLU A 1 207 ? 12.634 -13.843 -3.587 1.00 96.88 207 GLU A C 1
ATOM 1624 O O . GLU A 1 207 ? 12.103 -13.901 -2.477 1.00 96.88 207 GLU A O 1
ATOM 1629 N N . ASP A 1 208 ? 13.153 -12.716 -4.073 1.00 95.38 208 ASP A N 1
ATOM 1630 C CA . ASP A 1 208 ? 13.157 -11.439 -3.358 1.00 95.38 208 ASP A CA 1
ATOM 1631 C C . ASP A 1 208 ? 11.728 -10.935 -3.100 1.00 95.38 208 ASP A C 1
ATOM 1633 O O . ASP A 1 208 ? 11.356 -10.657 -1.957 1.00 95.38 208 ASP A O 1
ATOM 1637 N N . ALA A 1 209 ? 10.868 -10.935 -4.126 1.00 94.94 209 ALA A N 1
ATOM 1638 C CA . ALA A 1 209 ? 9.467 -10.542 -3.975 1.00 94.94 209 ALA A CA 1
ATOM 1639 C C . ALA A 1 209 ? 8.707 -11.455 -2.996 1.00 94.94 209 ALA A C 1
ATOM 1641 O O . ALA A 1 209 ? 7.920 -10.975 -2.174 1.00 94.94 209 ALA A O 1
ATOM 1642 N N . MET A 1 210 ? 8.949 -12.770 -3.045 1.00 95.56 210 MET A N 1
ATOM 1643 C CA . MET A 1 210 ? 8.357 -13.729 -2.108 1.00 95.56 210 MET A CA 1
ATOM 1644 C C . MET A 1 210 ? 8.857 -13.521 -0.676 1.00 95.56 210 MET A C 1
ATOM 1646 O O . MET A 1 210 ? 8.048 -13.516 0.255 1.00 95.56 210 MET A O 1
ATOM 1650 N N . GLY A 1 211 ? 10.165 -13.326 -0.494 1.00 95.44 211 GLY A N 1
ATOM 1651 C CA . GLY A 1 211 ? 10.778 -13.051 0.804 1.00 95.44 211 GLY A CA 1
ATOM 1652 C C . GLY A 1 211 ? 10.241 -11.759 1.415 1.00 95.44 211 GLY A C 1
ATOM 1653 O O . GLY A 1 211 ? 9.771 -11.759 2.557 1.00 95.44 211 GLY A O 1
ATOM 1654 N N . GLY A 1 212 ? 10.205 -10.685 0.624 1.00 93.06 212 GLY A N 1
ATOM 1655 C CA . GLY A 1 212 ? 9.620 -9.404 1.004 1.00 93.06 212 GLY A CA 1
ATOM 1656 C C . GLY A 1 212 ? 8.149 -9.530 1.399 1.00 93.06 212 GLY A C 1
ATOM 1657 O O . GLY A 1 212 ? 7.760 -9.057 2.467 1.00 93.06 212 GLY A O 1
ATOM 1658 N N . ALA A 1 213 ? 7.333 -10.230 0.603 1.00 94.38 213 ALA A N 1
ATOM 1659 C CA . ALA A 1 213 ? 5.917 -10.448 0.902 1.00 94.38 213 ALA A CA 1
ATOM 1660 C C . ALA A 1 213 ? 5.695 -11.250 2.196 1.00 94.38 213 ALA A C 1
ATOM 1662 O O . ALA A 1 213 ? 4.816 -10.908 2.994 1.00 94.38 213 ALA A O 1
ATOM 1663 N N . ALA A 1 214 ? 6.490 -12.298 2.430 1.00 95.25 214 ALA A N 1
ATOM 1664 C CA . ALA A 1 214 ? 6.397 -13.116 3.636 1.00 95.25 214 ALA A CA 1
ATOM 1665 C C . ALA A 1 214 ? 6.746 -12.304 4.893 1.00 95.25 214 ALA A C 1
ATOM 1667 O O . ALA A 1 214 ? 5.971 -12.279 5.854 1.00 95.25 214 ALA A O 1
ATOM 1668 N N . VAL A 1 215 ? 7.872 -11.581 4.867 1.00 94.31 215 VAL A N 1
ATOM 1669 C CA . VAL A 1 215 ? 8.305 -10.730 5.985 1.00 94.31 215 VAL A CA 1
ATOM 1670 C C . VAL A 1 215 ? 7.302 -9.601 6.226 1.00 94.31 215 VAL A C 1
ATOM 1672 O O . VAL A 1 215 ? 6.862 -9.415 7.362 1.00 94.31 215 VAL A O 1
ATOM 1675 N N . ALA A 1 216 ? 6.875 -8.894 5.175 1.00 91.94 216 ALA A N 1
ATOM 1676 C CA . ALA A 1 216 ? 5.898 -7.812 5.277 1.00 91.94 216 ALA A CA 1
ATOM 1677 C C . ALA A 1 216 ? 4.565 -8.290 5.872 1.00 91.94 216 ALA A C 1
ATOM 1679 O O . ALA A 1 216 ? 3.987 -7.602 6.716 1.00 91.94 216 ALA A O 1
ATOM 1680 N N . THR A 1 217 ? 4.110 -9.495 5.516 1.00 93.44 217 THR A N 1
ATOM 1681 C CA . THR A 1 217 ? 2.882 -10.085 6.070 1.00 93.44 217 THR A CA 1
ATOM 1682 C C . THR A 1 217 ? 3.000 -10.331 7.570 1.00 93.44 217 THR A C 1
ATOM 1684 O O . THR A 1 217 ? 2.140 -9.899 8.338 1.00 93.44 217 THR A O 1
ATOM 1687 N N . CYS A 1 218 ? 4.080 -10.975 8.014 1.00 94.81 218 CYS A N 1
ATOM 1688 C CA . CYS A 1 218 ? 4.303 -11.230 9.436 1.00 94.81 218 CYS A CA 1
ATOM 1689 C C . CYS A 1 218 ? 4.431 -9.921 10.228 1.00 94.81 218 CYS A C 1
ATOM 1691 O O . CYS A 1 218 ? 3.759 -9.731 11.245 1.00 94.81 218 CYS A O 1
ATOM 1693 N N . VAL A 1 219 ? 5.258 -8.996 9.737 1.00 93.88 219 VAL A N 1
ATOM 1694 C CA . VAL A 1 219 ? 5.529 -7.717 10.399 1.00 93.88 219 VAL A CA 1
ATOM 1695 C C . VAL A 1 219 ? 4.273 -6.847 10.462 1.00 93.88 219 VAL A C 1
ATOM 1697 O O . VAL A 1 219 ? 3.967 -6.312 11.524 1.00 93.88 219 VAL A O 1
ATOM 1700 N N . SER A 1 220 ? 3.505 -6.730 9.376 1.00 93.94 220 SER A N 1
ATOM 1701 C CA . SER A 1 220 ? 2.301 -5.885 9.333 1.00 93.94 220 SER A CA 1
ATOM 1702 C C . SER A 1 220 ? 1.202 -6.355 10.286 1.00 93.94 220 SER A C 1
ATOM 1704 O O . SER A 1 2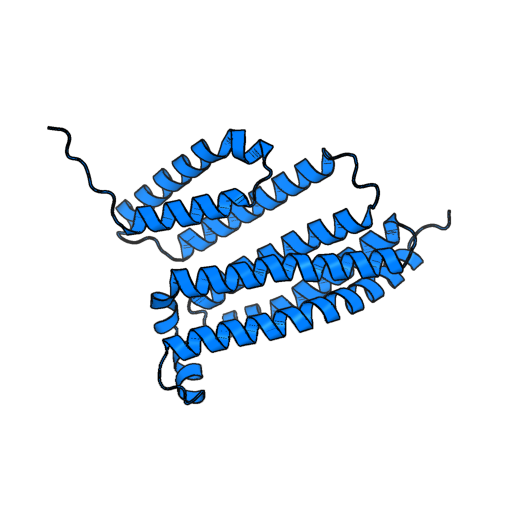20 ? 0.540 -5.519 10.901 1.00 93.94 220 SER A O 1
ATOM 1706 N N . LEU A 1 221 ? 1.025 -7.667 10.468 1.00 94.62 221 LEU A N 1
ATOM 1707 C CA . LEU A 1 221 ? 0.053 -8.210 11.418 1.00 94.62 221 LEU A CA 1
ATOM 1708 C C . LEU A 1 221 ? 0.486 -7.978 12.868 1.00 94.62 221 LEU A C 1
ATOM 1710 O O . LEU A 1 221 ? -0.311 -7.503 13.679 1.00 94.62 221 LEU A O 1
ATOM 1714 N N . VAL A 1 222 ? 1.754 -8.257 13.188 1.00 96.94 222 VAL A N 1
ATOM 1715 C CA . VAL A 1 222 ? 2.297 -8.038 14.538 1.00 96.94 222 VAL A CA 1
ATOM 1716 C C . VAL A 1 222 ? 2.256 -6.554 14.894 1.00 96.94 222 VAL A C 1
ATOM 1718 O O . VAL A 1 222 ? 1.683 -6.177 15.920 1.00 96.94 222 VAL A O 1
ATOM 1721 N N . LEU A 1 223 ? 2.799 -5.695 14.028 1.00 96.38 223 LEU A N 1
ATOM 1722 C CA . LEU A 1 223 ? 2.797 -4.251 14.241 1.00 96.38 223 LEU A CA 1
ATOM 1723 C C . LEU A 1 223 ? 1.374 -3.691 14.251 1.00 96.38 223 LEU A C 1
ATOM 1725 O O . LEU A 1 223 ? 1.058 -2.892 15.127 1.00 96.38 223 LEU A O 1
ATOM 1729 N N . GLY A 1 224 ? 0.491 -4.140 13.357 1.00 96.88 224 GLY A N 1
ATOM 1730 C CA . GLY A 1 224 ? -0.911 -3.722 13.331 1.00 96.88 224 GLY A CA 1
ATOM 1731 C C . GLY A 1 224 ? -1.623 -3.978 14.660 1.00 96.88 224 GLY A C 1
ATOM 1732 O O . GLY A 1 224 ? -2.312 -3.093 15.173 1.00 96.88 224 GLY A O 1
ATOM 1733 N N . GLY A 1 225 ? -1.404 -5.145 15.271 1.00 97.31 225 GLY A N 1
ATOM 1734 C CA . GLY A 1 225 ? -1.960 -5.473 16.583 1.00 97.31 225 GLY A CA 1
ATOM 1735 C C . GLY A 1 225 ? -1.350 -4.677 17.730 1.00 97.31 225 GLY A C 1
ATOM 1736 O O . GLY A 1 225 ? -2.090 -4.092 18.524 1.00 97.31 225 GLY A O 1
ATOM 1737 N N . VAL A 1 226 ? -0.018 -4.607 17.806 1.00 98.19 226 VAL A N 1
ATOM 1738 C CA . VAL A 1 226 ? 0.690 -3.883 18.877 1.00 98.19 226 VAL A CA 1
ATOM 1739 C C . VAL A 1 226 ? 0.380 -2.387 18.822 1.00 98.19 226 VAL A C 1
ATOM 1741 O O . VAL A 1 226 ? -0.036 -1.799 19.820 1.00 98.19 226 VAL A O 1
ATOM 1744 N N . LEU A 1 227 ? 0.517 -1.768 17.651 1.00 98.38 227 LEU A N 1
ATOM 1745 C CA . LEU A 1 227 ? 0.245 -0.344 17.458 1.00 98.38 227 LEU A CA 1
ATOM 1746 C C . LEU A 1 227 ? -1.245 -0.029 17.607 1.00 98.38 227 LEU A C 1
ATOM 1748 O O . LEU A 1 227 ? -1.594 0.984 18.210 1.00 98.38 227 LEU A O 1
ATOM 1752 N N . GLY A 1 228 ? -2.127 -0.909 17.121 1.00 98.06 228 GLY A N 1
ATOM 1753 C CA . GLY A 1 228 ? -3.572 -0.802 17.325 1.00 98.06 228 GLY A CA 1
ATOM 1754 C C . GLY A 1 228 ? -3.956 -0.820 18.802 1.00 98.06 228 GLY A C 1
ATOM 1755 O O . GLY A 1 228 ? -4.788 -0.025 19.238 1.00 98.06 228 GLY A O 1
ATOM 1756 N N . MET A 1 229 ? -3.309 -1.676 19.597 1.00 98.19 229 MET A N 1
ATOM 1757 C CA . MET A 1 229 ? -3.481 -1.719 21.050 1.00 98.19 229 MET A CA 1
ATOM 1758 C C . MET A 1 229 ? -2.984 -0.436 21.724 1.00 98.19 229 MET A C 1
ATOM 1760 O O . MET A 1 229 ? -3.712 0.132 22.537 1.00 98.19 229 MET A O 1
ATOM 1764 N N . ILE A 1 230 ? -1.785 0.048 21.375 1.00 98.19 230 ILE A N 1
ATOM 1765 C CA . ILE A 1 230 ? -1.228 1.304 21.909 1.00 98.19 230 ILE A CA 1
ATOM 1766 C C . ILE A 1 230 ? -2.158 2.478 21.589 1.00 98.19 230 ILE A C 1
ATOM 1768 O O . ILE A 1 230 ? -2.566 3.216 22.488 1.00 98.19 230 ILE A O 1
ATOM 1772 N N . GLY A 1 231 ? -2.564 2.6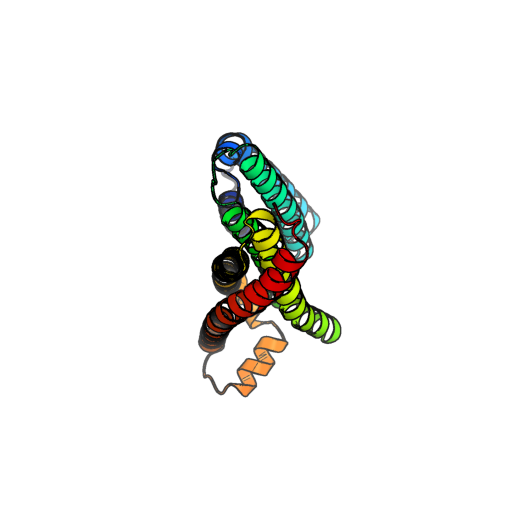13 20.325 1.00 97.81 231 GLY A N 1
ATOM 1773 C CA . GLY A 1 231 ? -3.552 3.602 19.909 1.00 97.81 231 GLY A CA 1
ATOM 1774 C C . GLY A 1 231 ? -4.861 3.441 20.680 1.00 97.81 231 GLY A C 1
ATOM 1775 O O . GLY A 1 231 ? -5.415 4.421 21.173 1.00 97.81 231 GLY A O 1
ATOM 1776 N N . GLY A 1 232 ? -5.319 2.202 20.865 1.00 97.81 232 GLY A N 1
ATOM 1777 C CA . GLY A 1 232 ? -6.538 1.877 21.596 1.00 97.81 232 GLY A CA 1
ATOM 1778 C C . GLY A 1 232 ? -6.510 2.286 23.071 1.00 97.81 232 GLY A C 1
ATOM 1779 O O . GLY A 1 232 ? -7.501 2.814 23.580 1.00 97.81 232 GLY A O 1
ATOM 1780 N N . LEU A 1 233 ? -5.372 2.110 23.749 1.00 98.00 233 LEU A N 1
ATOM 1781 C CA . LEU A 1 233 ? -5.149 2.573 25.123 1.00 98.00 233 LEU A CA 1
ATOM 1782 C C . LEU A 1 233 ? -5.302 4.095 25.225 1.00 98.00 233 LEU A C 1
ATOM 1784 O O . LEU A 1 233 ? -6.046 4.589 26.077 1.00 98.00 233 LEU A O 1
ATOM 1788 N N . VAL A 1 234 ? -4.659 4.834 24.316 1.00 97.75 234 VAL A N 1
ATOM 1789 C CA . VAL A 1 234 ? -4.757 6.301 24.247 1.00 97.75 234 VAL A CA 1
ATOM 1790 C C . VAL A 1 234 ? -6.189 6.737 23.917 1.00 97.75 234 VAL A C 1
ATOM 1792 O O . VAL A 1 234 ? -6.735 7.634 24.559 1.00 97.75 234 VAL A O 1
ATOM 1795 N N . GLY A 1 235 ? -6.829 6.070 22.953 1.00 96.62 235 GLY A N 1
ATOM 1796 C CA . GLY A 1 235 ? -8.188 6.369 22.505 1.00 96.62 235 GLY A CA 1
ATOM 1797 C C . GLY A 1 235 ? -9.236 6.167 23.594 1.00 96.62 235 GLY A C 1
ATOM 1798 O O . GLY A 1 235 ? -10.119 7.009 23.750 1.00 96.62 235 GLY A O 1
ATOM 1799 N N . LYS A 1 236 ? -9.114 5.094 24.388 1.00 96.25 236 LYS A N 1
ATOM 1800 C CA . LYS A 1 236 ? -10.008 4.830 25.522 1.00 96.25 236 LYS A CA 1
ATOM 1801 C C . LYS A 1 236 ? -9.818 5.853 26.641 1.00 96.25 236 LYS A C 1
ATOM 1803 O O . LYS A 1 236 ? -10.810 6.367 27.143 1.00 96.25 236 LYS A O 1
ATOM 1808 N N . LYS A 1 237 ? -8.570 6.173 27.010 1.00 96.62 237 LYS A N 1
ATOM 1809 C CA . LYS A 1 237 ? -8.268 7.136 28.087 1.00 96.62 237 LYS A CA 1
ATOM 1810 C C . LYS A 1 237 ? -8.832 8.535 27.805 1.00 96.62 237 LYS A C 1
ATOM 1812 O O . LYS A 1 237 ? -9.182 9.247 28.736 1.00 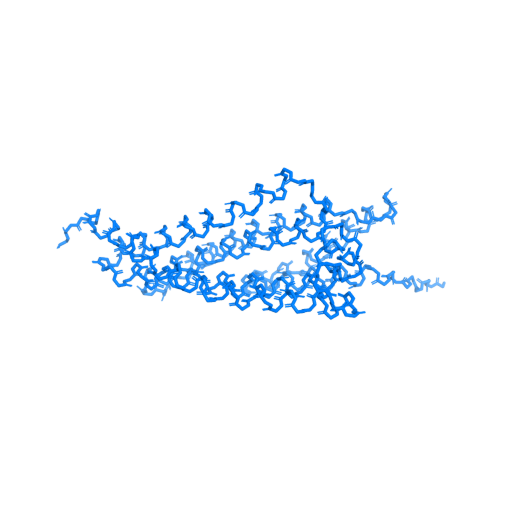96.62 237 LYS A O 1
ATOM 1817 N N . LEU A 1 238 ? -8.910 8.918 26.531 1.00 95.56 238 LEU A N 1
ATOM 1818 C CA . LEU A 1 238 ? -9.428 10.214 26.084 1.00 95.56 238 LEU A CA 1
ATOM 1819 C C . LEU A 1 238 ? -10.918 10.188 25.704 1.00 95.56 238 LEU A C 1
ATOM 1821 O O . LEU A 1 238 ? -11.435 11.195 25.215 1.00 95.56 238 LEU A O 1
ATOM 1825 N N . SER A 1 239 ? -11.604 9.053 25.866 1.00 92.94 239 SER A N 1
ATOM 1826 C CA . SER A 1 239 ? -13.043 8.974 25.619 1.00 92.94 239 SER A CA 1
ATOM 1827 C C . SER A 1 239 ? -13.800 9.456 26.862 1.00 92.94 239 SER A C 1
ATOM 1829 O O . SER A 1 239 ? -13.459 9.027 27.965 1.00 92.94 239 SER A O 1
ATOM 1831 N N . PRO A 1 240 ? -14.791 10.357 26.728 1.00 86.19 240 PRO A N 1
ATOM 1832 C CA . PRO A 1 240 ? -15.583 10.806 27.867 1.00 86.19 240 PRO A CA 1
ATOM 1833 C C . PRO A 1 240 ? -16.322 9.613 28.480 1.00 86.19 240 PRO A C 1
ATOM 1835 O O . PRO A 1 240 ? -16.999 8.874 27.761 1.00 86.19 240 PRO A O 1
ATOM 1838 N N . SER A 1 241 ? -16.180 9.424 29.795 1.00 82.25 241 SER A N 1
ATOM 1839 C CA . SER A 1 241 ? -16.950 8.429 30.542 1.00 82.25 241 SER A CA 1
ATOM 1840 C C . SER A 1 241 ? -18.436 8.706 30.328 1.00 82.25 241 SER A C 1
ATOM 1842 O O . SER A 1 241 ? -18.919 9.777 30.695 1.00 82.25 241 SER A O 1
ATOM 1844 N N . LYS A 1 242 ? -19.120 7.774 29.666 1.00 68.81 242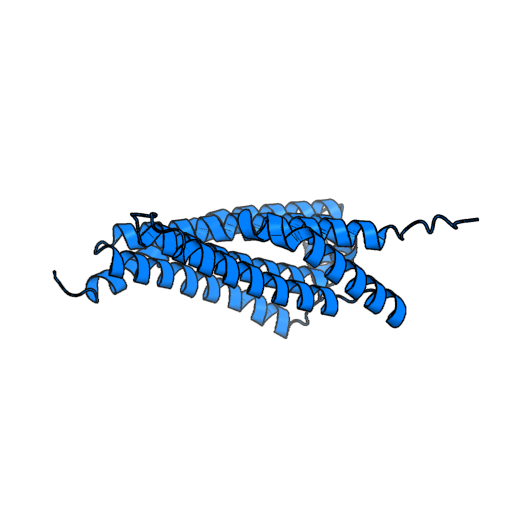 LYS A N 1
ATOM 1845 C CA . LYS A 1 242 ? -20.580 7.753 29.595 1.00 68.81 242 LYS A CA 1
ATOM 1846 C C . LYS A 1 242 ? -21.151 7.098 30.837 1.00 68.81 242 LYS A C 1
ATOM 1848 O O . LYS A 1 242 ? -20.489 6.162 31.340 1.00 68.81 242 LYS A O 1
#

pLDDT: mean 88.9, std 10.38, range [42.56, 98.38]

Radius of gyration: 20.6 Å; chains: 1; bounding box: 51×32×78 Å